Protein AF-A0A519X175-F1 (afdb_monomer_lite)

Secondary structure (DSSP, 8-state):
-EEEEEEEEEEEEEEPTTHHHHHHH-S-HHHHHHHTT-EEEEEEEEEEEEEE-SSSTTSEEEEEEEEEEEEEEEEEEEEEEETTEEEEEEEEEEEEEEEEEEEEEEEEESSSSEEEEEEEEEEEEEEEEEEEEE----HHHHHHHHHHHHGGGG-TTEEEEEEEETTEEEEEEEEE--EEEEEEEEEE--

Sequence (190 aa):
KISVGLTARFAPESTLPLQGTIESLIDNKDTYESIKNFKTGNFSITPEVRFYFGESVFKGFYLAPFGSYSNYNASGPFVFRSSAGQLEMPLSGDIKTVTGGVFIGSQFNLTERFGLDLYIGPNYGSLKGTVSGNKALNNDEQNGLRDGLSDLEEIPMINSTYTVNGNGATLDLKGNWPGLRGGFAVTFKF

Structure (mmCIF, N/CA/C/O backbone):
data_AF-A0A519X175-F1
#
_entry.id   AF-A0A519X175-F1
#
loop_
_atom_site.group_PDB
_atom_site.id
_atom_site.type_symbol
_atom_site.label_atom_id
_atom_site.label_alt_id
_atom_site.label_comp_id
_atom_site.label_asym_id
_atom_site.label_entity_id
_atom_site.label_seq_id
_atom_site.pdbx_PDB_ins_code
_atom_site.Cartn_x
_atom_site.Cartn_y
_atom_site.Cartn_z
_atom_site.occupancy
_atom_site.B_iso_or_equiv
_atom_site.auth_seq_id
_atom_site.auth_comp_id
_atom_site.auth_asym_id
_atom_site.auth_atom_id
_atom_site.pdbx_PDB_model_num
ATOM 1 N N . LYS A 1 1 ? -13.280 4.404 25.312 1.00 85.81 1 LYS A N 1
ATOM 2 C CA . LYS A 1 1 ? -13.838 4.263 23.942 1.00 85.81 1 LYS A CA 1
ATOM 3 C C . LYS A 1 1 ? -12.719 4.200 22.888 1.00 85.81 1 LYS A C 1
ATOM 5 O O . LYS A 1 1 ? -12.821 4.821 21.839 1.00 85.81 1 LYS A O 1
ATOM 10 N N . ILE A 1 2 ? -11.638 3.467 23.172 1.00 94.50 2 ILE A N 1
ATOM 11 C CA . ILE A 1 2 ? -10.452 3.364 22.309 1.00 94.50 2 ILE A CA 1
ATOM 12 C C . ILE A 1 2 ? -10.166 1.876 22.116 1.00 94.50 2 ILE A C 1
ATOM 14 O O . ILE A 1 2 ? -10.322 1.116 23.072 1.00 94.50 2 ILE A O 1
ATOM 18 N N . SER A 1 3 ? -9.770 1.465 20.915 1.00 94.50 3 SER A N 1
ATOM 19 C CA . SER A 1 3 ? -9.213 0.134 20.658 1.00 94.50 3 SER A CA 1
ATOM 20 C C . SER A 1 3 ? -7.951 0.241 19.814 1.00 94.50 3 SER A C 1
ATOM 22 O O . SER A 1 3 ? -7.795 1.177 19.035 1.00 94.50 3 SER A O 1
ATOM 24 N N . VAL A 1 4 ? -7.073 -0.746 19.928 1.00 95.94 4 VAL A N 1
ATOM 25 C CA . VAL A 1 4 ? -5.929 -0.922 19.027 1.00 95.94 4 VAL A CA 1
ATOM 26 C C . VAL A 1 4 ? -6.193 -2.120 18.127 1.00 95.94 4 VAL A C 1
ATOM 28 O O . VAL A 1 4 ? -6.861 -3.067 18.541 1.00 95.94 4 VAL A O 1
ATOM 31 N N . GLY A 1 5 ? -5.714 -2.055 16.892 1.00 93.50 5 GLY A N 1
ATOM 32 C CA . GLY A 1 5 ? -5.93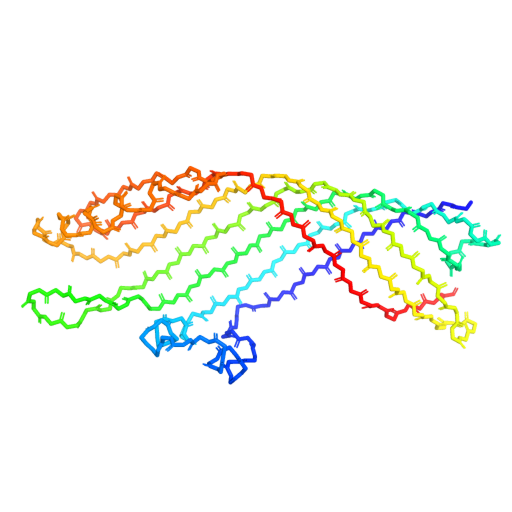6 -3.084 15.888 1.00 93.50 5 GLY A CA 1
ATOM 33 C C . GLY A 1 5 ? -4.717 -3.285 15.003 1.00 93.50 5 GLY A C 1
ATOM 34 O O . GLY A 1 5 ? -3.866 -2.404 14.864 1.00 93.50 5 GLY A O 1
ATOM 35 N N . LEU A 1 6 ? -4.651 -4.468 14.401 1.00 95.00 6 LEU A N 1
ATOM 36 C CA . LEU A 1 6 ? -3.678 -4.811 13.380 1.00 95.00 6 LEU A CA 1
ATOM 37 C C . LEU A 1 6 ? -4.409 -5.504 12.238 1.00 95.00 6 LEU A C 1
ATOM 39 O O . LEU A 1 6 ? -4.996 -6.567 12.428 1.00 95.00 6 LEU A O 1
ATOM 43 N N . THR A 1 7 ? -4.338 -4.915 11.054 1.00 93.00 7 THR A N 1
ATOM 44 C CA . THR A 1 7 ? -4.883 -5.509 9.835 1.00 93.00 7 THR A CA 1
ATOM 45 C C . THR A 1 7 ? -3.744 -6.099 9.015 1.00 93.00 7 THR A C 1
ATOM 47 O O . THR A 1 7 ? -2.743 -5.427 8.769 1.00 93.00 7 THR A O 1
ATOM 50 N N . ALA A 1 8 ? -3.898 -7.343 8.567 1.00 94.19 8 ALA A N 1
ATOM 51 C CA . ALA A 1 8 ? -2.983 -7.989 7.634 1.00 94.19 8 ALA A CA 1
ATOM 52 C C . ALA A 1 8 ? -3.734 -8.369 6.354 1.00 94.19 8 ALA A C 1
ATOM 54 O O . ALA A 1 8 ? -4.873 -8.830 6.403 1.00 94.19 8 ALA A O 1
ATOM 55 N N . ARG A 1 9 ? -3.092 -8.179 5.203 1.00 91.50 9 ARG A N 1
ATOM 56 C CA . ARG A 1 9 ? -3.614 -8.557 3.885 1.00 91.50 9 ARG A CA 1
ATOM 57 C C . ARG A 1 9 ? -2.553 -9.367 3.165 1.00 91.50 9 ARG A C 1
ATOM 59 O O . ARG A 1 9 ? -1.403 -8.939 3.096 1.00 91.50 9 ARG A O 1
ATOM 66 N N . PHE A 1 10 ? -2.958 -10.485 2.586 1.00 93.00 10 PHE A N 1
ATOM 67 C CA . PHE A 1 10 ? -2.110 -11.315 1.746 1.00 93.00 10 PHE A CA 1
ATOM 68 C C . PHE A 1 10 ? -2.896 -11.731 0.506 1.00 93.00 10 PHE A C 1
ATOM 70 O O . PHE A 1 10 ? -4.009 -12.240 0.612 1.00 93.00 10 PHE A O 1
ATOM 77 N N . ALA A 1 11 ? -2.313 -11.481 -0.656 1.00 91.38 11 ALA A N 1
ATOM 78 C CA . ALA A 1 11 ? -2.786 -11.926 -1.950 1.00 91.38 11 ALA A CA 1
ATOM 79 C C . ALA A 1 11 ? -1.612 -12.654 -2.621 1.00 91.38 11 ALA A C 1
ATOM 81 O O . ALA A 1 11 ? -0.598 -12.004 -2.901 1.00 91.38 11 ALA A O 1
ATOM 82 N N . PRO A 1 12 ? -1.700 -13.980 -2.833 1.00 88.00 12 PRO A N 1
ATOM 83 C CA . PRO A 1 12 ? -0.660 -14.709 -3.544 1.00 88.00 12 PRO A CA 1
ATOM 84 C C . PRO A 1 12 ? -0.576 -14.227 -4.993 1.00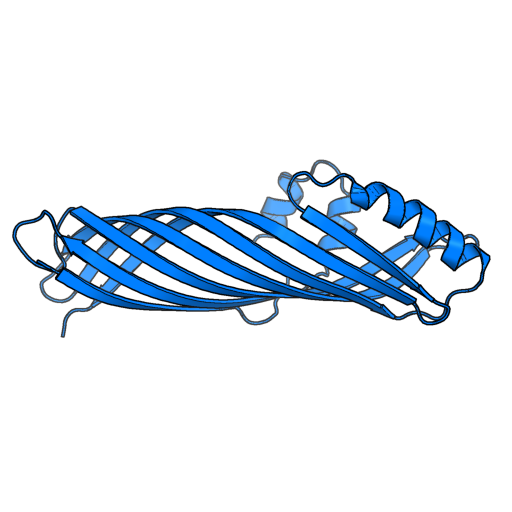 88.00 12 PRO A C 1
A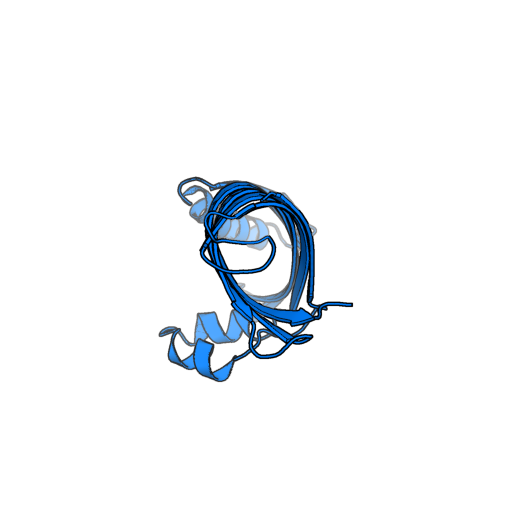TOM 86 O O . PRO A 1 12 ? -1.553 -13.712 -5.545 1.00 88.00 12 PRO A O 1
ATOM 89 N N . GLU A 1 13 ? 0.590 -14.414 -5.610 1.00 86.19 13 GLU A N 1
ATOM 90 C CA . GLU A 1 13 ? 0.781 -14.073 -7.016 1.00 86.19 13 GLU A CA 1
ATOM 91 C C . GLU A 1 13 ? -0.224 -14.823 -7.886 1.00 86.19 13 GLU A C 1
ATOM 93 O O . GLU A 1 13 ? -0.228 -16.052 -7.978 1.00 86.19 13 GLU A O 1
ATOM 98 N N . SER A 1 14 ? -1.101 -14.060 -8.518 1.00 84.81 14 SER A N 1
ATOM 99 C CA . SER A 1 14 ? -2.149 -14.573 -9.386 1.00 84.81 14 SER A CA 1
ATOM 100 C C . SER A 1 14 ? -2.360 -13.609 -10.538 1.00 84.81 14 SER A C 1
ATOM 102 O O . SER A 1 14 ? -1.973 -12.442 -10.472 1.00 84.81 14 SER A O 1
ATOM 104 N N . THR A 1 15 ? -2.927 -14.112 -11.628 1.00 82.25 15 THR A N 1
ATOM 105 C CA . THR A 1 15 ? -3.366 -13.264 -12.737 1.00 82.25 15 THR A CA 1
ATOM 106 C C . THR A 1 15 ? -4.365 -12.230 -12.233 1.00 82.25 15 THR A C 1
ATOM 108 O O . THR A 1 15 ? -5.105 -12.503 -11.285 1.00 82.25 15 THR A O 1
ATOM 111 N N . LEU A 1 16 ? -4.402 -11.063 -12.878 1.00 75.38 16 LEU A N 1
ATOM 112 C CA . LEU A 1 16 ? -5.306 -9.978 -12.495 1.00 75.38 16 LEU A CA 1
ATOM 113 C C . LEU A 1 16 ? -6.741 -10.500 -12.273 1.00 75.38 16 LEU A C 1
ATOM 115 O O . LEU A 1 16 ? -7.287 -11.159 -13.158 1.00 75.38 16 LEU A O 1
ATOM 119 N N . PRO A 1 17 ? -7.369 -10.248 -11.112 1.00 68.50 17 PRO A N 1
ATOM 120 C CA . PRO A 1 17 ? -8.766 -10.603 -10.910 1.00 68.50 17 PRO A CA 1
ATOM 121 C C . PRO A 1 17 ? -9.657 -9.750 -11.823 1.00 68.50 17 PRO A C 1
ATOM 123 O O . PRO A 1 17 ? -9.305 -8.626 -12.170 1.00 68.50 17 PRO A O 1
ATOM 126 N N . LEU A 1 18 ? -10.835 -10.269 -12.184 1.00 68.88 18 LEU A N 1
ATOM 127 C CA . LEU A 1 18 ? -11.825 -9.556 -13.007 1.00 68.88 18 LEU A CA 1
ATOM 128 C C . LEU A 1 18 ? -11.303 -9.129 -14.397 1.00 68.88 18 LEU A C 1
ATOM 130 O O . LEU A 1 18 ? -11.690 -8.074 -14.897 1.00 68.88 18 LEU A O 1
ATOM 134 N N . GLN A 1 19 ? -10.464 -9.953 -15.044 1.00 67.81 19 GLN A N 1
ATOM 135 C CA . GLN A 1 19 ? -9.895 -9.651 -16.371 1.00 67.81 19 GLN A CA 1
ATOM 136 C C . GLN A 1 19 ? -10.952 -9.205 -17.389 1.00 67.81 19 GLN A C 1
ATOM 138 O O . GLN A 1 19 ? -10.748 -8.198 -18.051 1.00 67.81 19 GLN A O 1
ATOM 143 N N . GLY A 1 20 ? -12.118 -9.861 -17.433 1.00 63.97 20 GLY A N 1
ATOM 144 C CA . GLY A 1 20 ? -13.200 -9.482 -18.352 1.00 63.97 20 GLY A CA 1
ATOM 145 C C . GLY A 1 20 ? -13.802 -8.092 -18.096 1.00 63.97 20 GLY A C 1
ATOM 146 O O . GLY A 1 20 ? -14.270 -7.445 -19.025 1.00 63.97 20 GLY A O 1
ATOM 147 N N . THR A 1 21 ? -13.766 -7.590 -16.856 1.00 69.12 21 THR A N 1
ATOM 148 C CA . THR A 1 21 ? -14.196 -6.217 -16.539 1.00 69.12 21 THR A CA 1
ATOM 149 C C . THR A 1 21 ? -13.104 -5.207 -16.883 1.00 69.12 21 THR A C 1
ATOM 151 O O . THR A 1 21 ? -13.405 -4.141 -17.413 1.00 69.12 21 THR A O 1
ATOM 154 N N . ILE A 1 22 ? -11.837 -5.551 -16.640 1.00 62.84 22 ILE A N 1
ATOM 155 C CA . ILE A 1 22 ? -10.685 -4.723 -17.022 1.00 62.84 22 ILE A CA 1
ATOM 156 C C . ILE A 1 22 ? -10.601 -4.593 -18.552 1.00 62.84 22 ILE A C 1
ATOM 158 O O . ILE A 1 22 ? -10.405 -3.492 -19.051 1.00 62.84 22 ILE A O 1
ATOM 162 N N . GLU A 1 23 ? -10.843 -5.677 -19.293 1.00 65.19 23 GLU A N 1
ATOM 163 C CA . GLU A 1 23 ? -10.911 -5.686 -20.761 1.00 65.19 23 GLU A CA 1
ATOM 164 C C . GLU A 1 23 ? -11.946 -4.690 -21.291 1.00 65.19 23 GLU A C 1
ATOM 166 O O . GLU A 1 23 ? -11.673 -3.948 -22.225 1.00 65.19 23 GLU A O 1
ATOM 171 N N . SER A 1 24 ? -13.117 -4.621 -20.650 1.00 68.19 24 SER A N 1
ATOM 172 C CA . SER A 1 24 ? -14.189 -3.702 -21.051 1.00 68.19 24 SER A CA 1
ATOM 173 C C . SER A 1 24 ? -13.931 -2.228 -20.713 1.00 68.19 24 SER A C 1
ATOM 175 O O . SER A 1 24 ? -14.631 -1.362 -21.228 1.00 68.19 24 SER A O 1
ATOM 177 N N . LEU A 1 25 ? -12.961 -1.942 -19.837 1.00 62.56 25 LEU A N 1
ATOM 178 C CA . LEU A 1 25 ? -12.603 -0.586 -19.401 1.00 62.56 25 LEU A CA 1
ATOM 179 C C . LEU A 1 25 ? -11.356 -0.040 -20.111 1.00 62.56 25 LEU A C 1
ATOM 181 O O . LEU A 1 25 ? -11.105 1.162 -20.059 1.00 62.56 25 LEU A O 1
ATOM 185 N N . ILE A 1 26 ? -10.559 -0.906 -20.742 1.00 67.00 26 ILE A N 1
ATOM 186 C CA . ILE A 1 26 ? -9.363 -0.520 -21.489 1.00 67.00 26 ILE A CA 1
ATOM 187 C C . ILE A 1 26 ? -9.725 -0.455 -22.975 1.00 67.00 26 ILE A C 1
ATOM 189 O O . ILE A 1 26 ? -9.810 -1.476 -23.650 1.00 67.00 26 ILE A O 1
ATOM 193 N N . ASP A 1 27 ? -9.867 0.762 -23.506 1.00 64.19 27 ASP A N 1
ATOM 194 C CA . ASP A 1 27 ? -10.184 1.003 -24.926 1.00 64.19 27 ASP A CA 1
ATOM 195 C C . ASP A 1 27 ? -9.089 0.505 -25.895 1.00 64.19 27 ASP A C 1
ATOM 197 O O . ASP A 1 27 ? -9.334 0.327 -27.090 1.00 64.19 27 ASP A O 1
ATOM 201 N N . ASN A 1 28 ? -7.873 0.252 -25.396 1.00 68.19 28 ASN A N 1
ATOM 202 C CA . ASN A 1 28 ? -6.740 -0.221 -26.187 1.00 68.19 28 ASN A CA 1
ATOM 203 C C . ASN A 1 28 ? -6.456 -1.718 -25.959 1.00 68.19 28 ASN A C 1
ATOM 205 O O . ASN A 1 28 ? -5.852 -2.116 -24.958 1.00 68.19 28 ASN A O 1
ATOM 209 N N . LYS A 1 29 ? -6.834 -2.545 -26.940 1.00 64.12 29 LYS A N 1
ATOM 210 C CA . LYS A 1 29 ? -6.613 -4.001 -26.931 1.00 64.12 29 LYS A CA 1
ATOM 211 C C . LYS A 1 29 ? -5.140 -4.396 -26.773 1.00 64.12 29 LYS A C 1
ATOM 213 O O . LYS A 1 29 ? -4.865 -5.400 -26.122 1.00 64.12 29 LYS A O 1
ATOM 218 N N . ASP A 1 30 ? -4.200 -3.604 -27.289 1.00 61.53 30 ASP A N 1
ATOM 219 C CA . ASP A 1 30 ? -2.764 -3.903 -27.197 1.00 61.53 30 ASP A CA 1
ATOM 220 C C . ASP A 1 30 ? -2.235 -3.735 -25.759 1.00 61.53 30 ASP A C 1
ATOM 222 O O . ASP A 1 30 ? -1.385 -4.505 -25.297 1.00 61.53 30 ASP A O 1
ATOM 226 N N . THR A 1 31 ? -2.787 -2.776 -25.009 1.00 60.38 31 THR A N 1
ATOM 227 C CA . THR A 1 31 ? -2.479 -2.586 -23.584 1.00 60.38 31 THR A CA 1
ATOM 228 C C . THR A 1 31 ? -3.004 -3.755 -22.755 1.00 60.38 31 THR A C 1
ATOM 230 O O . THR A 1 31 ? -2.282 -4.270 -21.904 1.00 60.38 31 THR A O 1
ATOM 233 N N . TYR A 1 32 ? -4.230 -4.215 -23.027 1.00 66.31 32 TYR A N 1
ATOM 234 C CA . TYR A 1 32 ? -4.821 -5.369 -22.343 1.00 66.31 32 TYR A CA 1
ATOM 235 C C . TYR A 1 32 ? -4.030 -6.664 -22.593 1.00 66.31 32 TYR A C 1
ATOM 237 O O . TYR A 1 32 ? -3.695 -7.383 -21.651 1.00 66.31 32 TYR A O 1
ATOM 245 N N . GLU A 1 33 ? -3.654 -6.927 -23.846 1.00 67.50 33 GLU A N 1
ATOM 246 C CA . GLU A 1 33 ? -2.848 -8.093 -24.227 1.00 67.50 33 GLU A CA 1
ATOM 247 C C . GLU A 1 33 ? -1.472 -8.116 -23.543 1.00 67.50 33 GLU A C 1
ATOM 249 O O . GLU A 1 33 ? -0.970 -9.188 -23.199 1.00 67.50 33 GLU A O 1
ATOM 254 N N . SER A 1 34 ? -0.894 -6.942 -23.277 1.00 63.00 34 SER A N 1
ATOM 255 C CA . SER A 1 34 ? 0.397 -6.810 -22.592 1.00 63.00 34 SER A CA 1
ATOM 256 C C . SER A 1 34 ? 0.303 -7.040 -21.079 1.00 63.00 34 SER A C 1
ATOM 258 O O . SER A 1 34 ? 1.262 -7.510 -20.477 1.00 63.00 34 SER A O 1
ATOM 260 N N . ILE A 1 35 ? -0.844 -6.752 -20.450 1.00 67.38 35 ILE A N 1
ATOM 261 C CA . ILE A 1 35 ? -1.025 -6.875 -18.990 1.00 67.38 35 ILE A CA 1
ATOM 262 C C . ILE A 1 35 ? -1.751 -8.158 -18.559 1.00 67.38 35 ILE A C 1
ATOM 264 O O . ILE A 1 35 ? -1.649 -8.545 -17.397 1.00 67.38 35 ILE A O 1
ATOM 268 N N . LYS A 1 36 ? -2.467 -8.856 -19.454 1.00 72.00 36 LYS A N 1
ATOM 269 C CA . LYS A 1 36 ? -3.289 -10.032 -19.085 1.00 72.00 36 LYS A CA 1
ATOM 270 C C . LYS A 1 36 ? -2.488 -11.189 -18.481 1.00 72.00 36 LYS A C 1
ATOM 272 O O . LYS A 1 36 ? -3.006 -11.938 -17.652 1.00 72.00 36 LYS A O 1
ATOM 277 N N . ASN A 1 37 ? -1.226 -11.319 -18.889 1.00 78.00 37 ASN A N 1
ATOM 278 C CA . ASN A 1 37 ? -0.315 -12.366 -18.430 1.00 78.00 37 ASN A CA 1
ATOM 279 C C . ASN A 1 37 ? 0.518 -11.935 -17.216 1.00 78.00 37 ASN A C 1
ATOM 281 O O . ASN A 1 37 ? 1.301 -12.737 -16.703 1.00 78.00 37 ASN A O 1
ATOM 285 N N . PHE A 1 38 ? 0.358 -10.694 -16.743 1.00 79.94 38 PHE A N 1
ATOM 286 C CA . PHE A 1 38 ? 0.992 -10.266 -15.508 1.00 79.94 38 PHE A CA 1
ATOM 287 C C . PHE A 1 38 ? 0.310 -10.935 -14.321 1.00 79.94 38 PHE A C 1
ATOM 289 O O . PHE A 1 38 ? -0.912 -10.911 -14.145 1.00 79.94 38 PHE A O 1
ATOM 296 N N . LYS A 1 39 ? 1.145 -11.528 -13.481 1.00 86.44 39 LYS A N 1
ATOM 297 C CA . LYS A 1 39 ? 0.789 -11.978 -12.152 1.00 86.44 39 LYS A CA 1
ATOM 298 C C . LYS A 1 39 ? 1.097 -10.861 -11.183 1.00 86.44 39 LYS A C 1
ATOM 300 O O . LYS A 1 39 ? 2.179 -10.283 -11.214 1.00 86.44 39 LYS A O 1
ATOM 305 N N . THR A 1 40 ? 0.149 -10.587 -10.304 1.00 88.81 40 THR A N 1
ATOM 306 C CA . THR A 1 40 ? 0.313 -9.628 -9.221 1.00 88.81 40 THR A CA 1
ATOM 307 C C . THR A 1 40 ? 0.113 -10.328 -7.892 1.00 88.81 40 THR A C 1
ATOM 309 O O . THR A 1 40 ? -0.832 -11.100 -7.728 1.00 88.81 40 THR A O 1
ATOM 312 N N . GLY A 1 41 ? 0.996 -10.059 -6.943 1.00 91.19 41 GLY A N 1
ATOM 313 C CA . GLY A 1 41 ? 0.873 -10.456 -5.548 1.00 91.19 41 GLY A CA 1
ATOM 314 C C . GLY A 1 41 ? 0.922 -9.227 -4.654 1.00 91.19 41 GLY A C 1
ATOM 315 O O . GLY A 1 41 ? 1.382 -8.158 -5.060 1.00 91.19 41 GLY A O 1
ATOM 316 N N . ASN A 1 42 ? 0.440 -9.355 -3.423 1.00 92.62 42 ASN A N 1
ATOM 317 C CA . ASN A 1 42 ? 0.602 -8.287 -2.451 1.00 92.62 42 ASN A CA 1
ATOM 318 C C . ASN A 1 42 ? 0.552 -8.780 -1.006 1.00 92.62 42 ASN A C 1
ATOM 320 O O . ASN A 1 42 ? -0.225 -9.658 -0.641 1.00 92.62 42 ASN A O 1
ATOM 324 N N . PHE A 1 43 ? 1.312 -8.102 -0.161 1.00 95.25 43 PHE A N 1
ATOM 325 C CA . PHE A 1 43 ? 1.278 -8.245 1.280 1.00 95.25 43 PHE A CA 1
ATOM 326 C C . PHE A 1 43 ? 1.192 -6.871 1.940 1.00 95.25 43 PHE A C 1
ATOM 328 O O . PHE A 1 43 ? 1.908 -5.954 1.551 1.00 95.25 43 PHE A O 1
ATOM 335 N N . SER A 1 44 ? 0.359 -6.706 2.965 1.00 95.75 44 SER A N 1
ATOM 336 C CA . SER A 1 44 ? 0.366 -5.476 3.756 1.00 95.75 44 SER A CA 1
ATOM 337 C C . SER A 1 44 ? 0.039 -5.699 5.219 1.00 95.75 44 SER A C 1
ATOM 339 O O . SER A 1 44 ? -0.783 -6.548 5.555 1.00 95.75 44 SER A O 1
ATOM 341 N N . ILE A 1 45 ? 0.625 -4.860 6.067 1.00 97.00 45 ILE A N 1
ATOM 342 C CA . ILE A 1 45 ? 0.326 -4.760 7.492 1.00 97.00 45 ILE A CA 1
ATOM 343 C C . ILE A 1 45 ? -0.087 -3.320 7.793 1.00 97.00 45 ILE A C 1
ATOM 345 O O . ILE A 1 45 ? 0.538 -2.374 7.305 1.00 97.00 45 ILE A O 1
ATOM 349 N N . THR A 1 46 ? -1.130 -3.160 8.601 1.00 97.06 46 THR A N 1
ATOM 350 C CA . THR A 1 46 ? -1.696 -1.863 8.967 1.00 97.06 46 THR A CA 1
ATOM 351 C C . THR A 1 46 ? -2.052 -1.838 10.453 1.00 97.06 46 THR A C 1
ATOM 353 O O . THR A 1 46 ? -3.145 -2.278 10.817 1.00 97.06 46 THR A O 1
ATOM 356 N N . PRO A 1 47 ? -1.146 -1.383 11.336 1.00 97.50 47 PRO A N 1
ATOM 357 C CA . PRO A 1 47 ? -1.516 -1.015 12.696 1.00 97.50 47 PRO A CA 1
ATOM 358 C C . PRO A 1 47 ? -2.422 0.220 12.701 1.00 97.50 47 PRO A C 1
ATOM 360 O O . PRO A 1 47 ? -2.200 1.181 11.959 1.00 97.50 47 PRO A O 1
ATOM 363 N N . GLU A 1 48 ? -3.412 0.212 13.585 1.00 96.62 48 GLU A N 1
ATOM 364 C CA . GLU A 1 48 ? -4.376 1.299 13.725 1.00 96.62 48 GLU A CA 1
ATOM 365 C C . GLU A 1 48 ? -4.840 1.475 15.172 1.00 96.62 48 GLU A C 1
ATOM 367 O O . GLU A 1 48 ? -4.870 0.535 15.972 1.00 96.62 48 GLU A O 1
ATOM 372 N N . VAL A 1 49 ? -5.233 2.702 15.503 1.00 97.69 49 VAL A N 1
ATOM 373 C CA . VAL A 1 49 ? -5.845 3.041 16.791 1.00 97.69 49 VAL A CA 1
ATOM 374 C C . VAL A 1 49 ? -7.211 3.630 16.505 1.00 97.69 49 VAL A C 1
ATOM 376 O O . VAL A 1 49 ? -7.295 4.649 15.839 1.00 97.69 49 VAL A O 1
ATOM 379 N N . ARG A 1 50 ? -8.284 3.009 16.994 1.00 96.31 50 ARG A N 1
ATOM 380 C CA . ARG A 1 50 ? -9.663 3.441 16.741 1.00 96.31 50 ARG A CA 1
ATOM 381 C C . ARG A 1 50 ? -10.220 4.201 17.938 1.00 96.31 50 ARG A C 1
ATOM 383 O O . ARG A 1 50 ? -10.215 3.690 19.058 1.00 96.31 50 ARG A O 1
ATOM 390 N N . PHE A 1 51 ? -10.767 5.383 17.685 1.00 96.50 51 PHE A N 1
ATOM 391 C CA . PHE A 1 51 ? -11.468 6.224 18.651 1.00 96.50 51 PHE A CA 1
ATOM 392 C C . PHE A 1 51 ? -12.962 6.200 18.339 1.00 96.50 51 PHE A C 1
ATOM 394 O O . PHE A 1 51 ? -13.386 6.737 17.320 1.00 96.50 51 PHE A O 1
ATOM 401 N N . TYR A 1 52 ? -13.759 5.568 19.202 1.00 95.94 52 TYR A N 1
ATOM 402 C CA . TYR A 1 52 ? -15.205 5.443 19.013 1.00 95.94 52 TYR A CA 1
ATOM 403 C C . TYR A 1 52 ? -15.933 6.635 19.628 1.00 95.94 52 TYR A C 1
ATOM 405 O O . TYR A 1 52 ? -15.755 6.948 20.809 1.00 95.94 52 TYR A O 1
ATOM 413 N N . PHE A 1 53 ? -16.815 7.243 18.842 1.00 92.56 53 PHE A N 1
ATOM 414 C CA . PHE A 1 53 ? -17.702 8.322 19.279 1.00 92.56 53 PHE A CA 1
ATOM 415 C C . PHE A 1 53 ? -19.084 7.808 19.705 1.00 92.56 53 PHE A C 1
ATOM 417 O O . PHE A 1 53 ? -19.853 8.544 20.319 1.00 92.56 53 PHE A O 1
ATOM 424 N N . GLY A 1 54 ? -19.381 6.533 19.437 1.00 81.31 54 GLY A N 1
ATOM 425 C CA . GLY A 1 54 ? -20.587 5.854 19.906 1.00 81.31 54 GLY A CA 1
ATOM 426 C C . GLY A 1 54 ? -20.621 5.608 21.420 1.00 81.31 54 GLY A C 1
ATOM 427 O O . GLY A 1 54 ? -19.741 6.017 22.184 1.00 81.31 54 GLY A O 1
ATOM 428 N N . GLU A 1 55 ? -21.665 4.920 21.874 1.00 77.44 55 GLU A N 1
ATOM 429 C CA . GLU A 1 55 ? -21.879 4.609 23.295 1.00 77.44 55 GLU A CA 1
ATOM 430 C C . GLU A 1 55 ? -20.814 3.658 23.861 1.00 77.44 55 GLU A C 1
ATOM 432 O O . GLU A 1 55 ? -20.377 3.834 24.998 1.00 77.44 55 GLU A O 1
ATOM 437 N N . SER A 1 56 ? -20.341 2.699 23.058 1.00 82.75 56 SER A N 1
ATOM 438 C CA . SER A 1 56 ? -19.394 1.660 23.472 1.00 82.75 56 SER A CA 1
ATOM 439 C C . SER A 1 56 ? -18.257 1.473 22.466 1.00 82.75 56 SER A C 1
ATOM 441 O O . SER A 1 56 ? -18.314 1.936 21.330 1.00 82.75 56 SER A O 1
ATOM 443 N N . VAL A 1 57 ? -17.210 0.752 22.876 1.00 86.69 57 VAL A N 1
ATOM 444 C CA . VAL A 1 57 ? -16.195 0.244 21.938 1.00 86.69 57 VAL A CA 1
ATOM 445 C C . VAL A 1 57 ? -16.861 -0.773 21.000 1.00 86.69 57 VAL A C 1
ATOM 447 O O . VAL A 1 57 ? -17.820 -1.445 21.392 1.00 86.69 57 VAL A O 1
ATOM 450 N N . PHE A 1 58 ? -16.373 -0.867 19.762 1.00 85.56 58 PHE A N 1
ATOM 451 C CA . PHE A 1 58 ? -16.878 -1.779 18.728 1.00 85.56 58 PHE A CA 1
ATOM 452 C C . PHE A 1 58 ? -18.341 -1.549 18.321 1.00 85.56 58 PHE A C 1
ATOM 454 O O . PHE A 1 58 ? -19.037 -2.501 17.953 1.00 85.56 58 PHE A O 1
ATOM 461 N N . LYS A 1 59 ? -18.835 -0.313 18.459 1.00 89.56 59 LYS A N 1
ATOM 462 C CA . LYS A 1 59 ? -20.191 0.085 18.069 1.00 89.56 59 LYS A CA 1
ATOM 463 C C . LYS A 1 59 ? -20.230 1.574 17.714 1.00 89.56 59 LYS A C 1
ATOM 465 O O . LYS A 1 59 ? -19.793 2.418 18.494 1.00 89.56 59 LYS A O 1
ATOM 470 N N . GLY A 1 60 ? -20.830 1.889 16.573 1.00 92.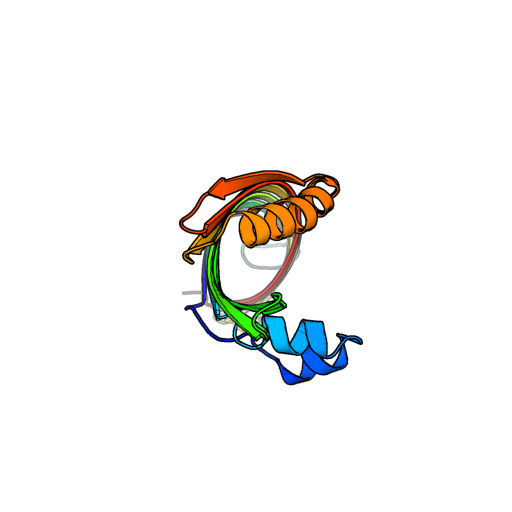00 60 GLY A N 1
ATOM 471 C CA . GLY A 1 60 ? -21.019 3.246 16.071 1.00 92.00 60 GLY A CA 1
ATOM 472 C C . GLY A 1 60 ? -19.805 3.801 15.328 1.00 92.00 60 GLY A C 1
ATOM 473 O O . GLY A 1 60 ? -18.887 3.068 14.954 1.00 92.00 60 GLY A O 1
ATOM 474 N N . PHE A 1 61 ? -19.836 5.115 15.111 1.00 95.75 61 PHE A N 1
ATOM 475 C CA . PHE A 1 61 ? -18.804 5.833 14.378 1.00 95.75 61 PHE A CA 1
ATOM 476 C C . PHE A 1 61 ? -17.469 5.838 15.112 1.00 95.75 61 PHE A C 1
ATOM 478 O O . PHE A 1 61 ? -17.412 5.997 16.338 1.00 95.75 61 PHE A O 1
ATOM 485 N N . TYR A 1 62 ? -16.395 5.737 14.340 1.00 96.19 62 TYR A N 1
ATOM 486 C CA . TYR A 1 62 ? -15.040 5.892 14.828 1.00 96.19 62 TYR A CA 1
ATOM 487 C C . TYR A 1 62 ? -14.164 6.663 13.843 1.00 96.19 62 TYR A C 1
ATOM 489 O O . TYR A 1 62 ? -14.419 6.710 12.639 1.00 96.19 62 TYR A O 1
ATOM 497 N N . LEU A 1 63 ? -13.095 7.233 14.386 1.00 97.31 63 LEU A N 1
ATOM 498 C CA . LEU A 1 63 ? -11.963 7.749 13.629 1.00 97.31 63 LEU A CA 1
ATOM 499 C C . LEU A 1 63 ? -10.728 6.936 14.005 1.00 97.31 63 LEU A C 1
ATOM 501 O O . LEU A 1 63 ? -10.530 6.641 15.184 1.00 97.31 63 LEU A O 1
ATOM 505 N N . ALA A 1 64 ? -9.917 6.543 13.027 1.00 97.38 64 ALA A N 1
ATOM 506 C CA . ALA A 1 64 ? -8.756 5.702 13.275 1.00 97.38 64 ALA A CA 1
ATOM 507 C C . ALA A 1 64 ? -7.519 6.149 12.492 1.00 97.38 64 ALA A C 1
ATOM 509 O O . ALA A 1 64 ? -7.430 5.858 11.297 1.00 97.38 64 ALA A O 1
ATOM 510 N N . PRO A 1 65 ? -6.546 6.838 13.118 1.00 97.88 65 PRO A N 1
ATOM 511 C CA . PRO A 1 65 ? -5.222 6.961 12.530 1.00 97.88 65 PRO A CA 1
ATOM 512 C C . PRO A 1 65 ? -4.595 5.579 12.334 1.00 97.88 65 PRO A C 1
ATOM 514 O O . PRO A 1 65 ? -4.692 4.698 13.196 1.00 97.88 65 PRO A O 1
ATOM 517 N N . PHE A 1 66 ? -3.919 5.415 11.203 1.00 97.62 66 PHE A N 1
ATOM 518 C CA . PHE A 1 66 ? -3.223 4.185 10.860 1.00 97.62 66 PHE A CA 1
ATOM 519 C C . PHE A 1 66 ? -1.890 4.466 10.172 1.00 97.62 66 PHE A C 1
ATOM 521 O O . PHE A 1 66 ? -1.701 5.489 9.508 1.00 97.62 66 PHE A O 1
ATOM 528 N N . GLY A 1 67 ? -0.978 3.507 10.298 1.00 97.88 67 GLY A N 1
ATOM 529 C CA . GLY A 1 67 ? 0.199 3.381 9.444 1.00 97.88 67 GLY A CA 1
ATOM 530 C C . GLY A 1 67 ? 0.082 2.099 8.635 1.00 97.88 67 GLY A C 1
ATOM 531 O O . GLY A 1 67 ? -0.484 1.127 9.115 1.00 97.88 67 GLY A O 1
ATOM 532 N N . SER A 1 68 ? 0.583 2.069 7.405 1.00 96.94 68 SER A N 1
ATOM 533 C CA . SER A 1 68 ? 0.592 0.861 6.587 1.00 96.94 68 SER A CA 1
ATOM 534 C C . SER A 1 68 ? 1.918 0.680 5.878 1.00 96.94 68 SER A C 1
ATOM 536 O O . SER A 1 68 ? 2.430 1.600 5.244 1.00 96.94 68 SER A O 1
ATOM 538 N N . TYR A 1 69 ? 2.421 -0.545 5.953 1.00 97.06 69 TYR A N 1
ATOM 539 C CA . TYR A 1 69 ? 3.458 -1.061 5.080 1.00 97.06 69 TYR A CA 1
ATOM 540 C C . TYR A 1 69 ? 2.798 -2.003 4.077 1.00 97.06 69 TYR A C 1
ATOM 542 O O . TYR A 1 69 ? 2.016 -2.872 4.466 1.00 97.06 69 TYR A O 1
ATOM 550 N N . SER A 1 70 ? 3.057 -1.823 2.787 1.00 96.31 70 SER A N 1
ATOM 551 C CA . SER A 1 70 ? 2.558 -2.720 1.739 1.00 96.31 70 SER A CA 1
ATOM 552 C C . SER A 1 70 ? 3.675 -3.048 0.759 1.00 96.31 70 SER A C 1
ATOM 554 O O . SER A 1 70 ? 4.494 -2.189 0.451 1.00 96.31 70 SER A O 1
ATOM 556 N N . ASN A 1 71 ? 3.705 -4.286 0.290 1.00 95.25 71 ASN A N 1
ATOM 557 C CA . ASN A 1 71 ? 4.612 -4.783 -0.726 1.00 95.25 71 ASN A CA 1
ATOM 558 C C . ASN A 1 71 ? 3.772 -5.395 -1.844 1.00 95.25 71 ASN A C 1
ATOM 560 O O . ASN A 1 71 ? 3.002 -6.320 -1.590 1.00 95.25 71 ASN A O 1
ATOM 564 N N . TYR A 1 72 ? 3.916 -4.865 -3.047 1.00 92.31 72 TYR A N 1
ATOM 565 C CA . TYR A 1 72 ? 3.248 -5.320 -4.254 1.00 92.31 72 TYR A CA 1
ATOM 566 C C . TYR A 1 72 ? 4.290 -5.966 -5.151 1.00 92.31 72 TYR A C 1
ATOM 568 O O . TYR A 1 72 ? 5.339 -5.379 -5.395 1.00 92.31 72 TYR A O 1
ATOM 576 N N . ASN A 1 73 ? 4.001 -7.157 -5.646 1.00 91.56 73 ASN A N 1
ATOM 577 C CA . ASN A 1 73 ? 4.863 -7.885 -6.561 1.00 91.56 73 ASN A CA 1
ATOM 578 C C . ASN A 1 73 ? 4.149 -8.001 -7.899 1.00 91.56 73 ASN A C 1
ATOM 580 O O . ASN A 1 73 ? 2.945 -8.257 -7.929 1.00 91.56 73 ASN A O 1
ATOM 584 N N . ALA A 1 74 ? 4.877 -7.801 -8.989 1.00 87.62 74 ALA A N 1
ATOM 585 C CA . ALA A 1 74 ? 4.367 -7.992 -10.335 1.00 87.62 74 ALA A CA 1
ATOM 586 C C . ALA A 1 74 ? 5.403 -8.744 -11.167 1.00 87.62 74 ALA A C 1
ATOM 588 O O . ALA A 1 74 ? 6.575 -8.369 -11.192 1.00 87.62 74 ALA A O 1
ATOM 589 N N . SER A 1 75 ? 4.973 -9.796 -11.853 1.00 87.12 75 SER A N 1
ATOM 590 C CA . SER A 1 75 ? 5.813 -10.560 -12.769 1.00 87.12 75 SER A CA 1
ATOM 591 C C . SER A 1 75 ? 5.022 -10.931 -14.014 1.00 87.12 75 SER A C 1
ATOM 593 O O . SER A 1 75 ? 3.846 -11.275 -13.935 1.00 87.12 75 SER A O 1
ATOM 595 N N . GLY A 1 76 ? 5.634 -10.831 -15.187 1.00 83.38 76 GLY A N 1
ATOM 596 C CA . GLY A 1 76 ? 4.919 -11.086 -16.428 1.00 83.38 76 GLY A CA 1
ATOM 597 C C . GLY A 1 76 ? 5.784 -10.927 -17.669 1.00 83.38 76 GLY A C 1
ATOM 598 O O . GLY A 1 76 ? 6.856 -10.322 -17.610 1.00 83.38 76 GLY A O 1
ATOM 599 N N . PRO A 1 77 ? 5.339 -11.486 -18.798 1.00 78.94 77 PRO A N 1
ATOM 600 C CA . PRO A 1 77 ? 6.026 -11.321 -20.064 1.00 78.94 77 PRO A CA 1
ATOM 601 C C . PRO A 1 77 ? 5.759 -9.927 -20.639 1.00 78.94 77 PRO A C 1
ATOM 603 O O . PRO A 1 77 ? 4.612 -9.521 -20.802 1.00 78.94 77 PRO A O 1
ATOM 606 N N . PHE A 1 78 ? 6.819 -9.195 -20.970 1.00 73.12 78 PHE A N 1
ATOM 607 C CA . PHE A 1 78 ? 6.740 -7.942 -21.712 1.00 73.12 78 PHE A CA 1
ATOM 608 C C . PHE A 1 78 ? 7.100 -8.176 -23.167 1.00 73.12 78 PHE A C 1
ATOM 610 O O . PHE A 1 78 ? 8.164 -8.712 -23.478 1.00 73.12 78 PHE A O 1
ATOM 617 N N . VAL A 1 79 ? 6.205 -7.769 -24.058 1.00 69.94 79 VAL A N 1
ATOM 618 C CA . VAL A 1 79 ? 6.347 -8.005 -25.487 1.00 69.94 79 VAL A CA 1
ATOM 619 C C . VAL A 1 79 ? 6.652 -6.688 -26.187 1.00 69.94 79 VAL A C 1
ATOM 621 O O . VAL A 1 79 ? 5.849 -5.762 -26.146 1.00 69.94 79 VAL A O 1
ATOM 624 N N . PHE A 1 80 ? 7.800 -6.608 -26.856 1.00 65.31 80 PHE A N 1
ATOM 625 C CA . PHE A 1 80 ? 8.222 -5.428 -27.609 1.00 65.31 80 PHE A CA 1
ATOM 626 C C . PHE A 1 80 ? 8.566 -5.785 -29.058 1.00 65.31 80 PHE A C 1
ATOM 628 O O . PHE A 1 80 ? 8.860 -6.937 -29.390 1.00 65.31 80 PHE A O 1
ATOM 635 N N . ARG A 1 81 ? 8.497 -4.791 -29.949 1.00 60.94 81 ARG A N 1
ATOM 636 C CA . ARG A 1 81 ? 8.887 -4.934 -31.357 1.00 60.94 81 ARG A CA 1
ATOM 637 C C . ARG A 1 81 ? 10.358 -4.552 -31.526 1.00 60.94 81 ARG A C 1
ATOM 639 O O . ARG A 1 81 ? 10.757 -3.466 -31.125 1.00 60.94 81 ARG A O 1
ATOM 646 N N . SER A 1 82 ? 11.132 -5.439 -32.142 1.00 62.53 82 SER A N 1
ATOM 647 C CA . SER A 1 82 ? 12.502 -5.200 -32.614 1.00 62.53 82 SER A CA 1
ATOM 648 C C . SER A 1 82 ? 12.547 -5.378 -34.137 1.00 62.53 82 SER A C 1
ATOM 650 O O . SER A 1 82 ? 11.618 -5.925 -34.738 1.00 62.53 82 SER A O 1
ATOM 652 N N . SER A 1 83 ? 13.638 -4.954 -34.773 1.00 58.34 83 SER A N 1
ATOM 653 C CA . SER A 1 83 ? 13.916 -5.171 -36.201 1.00 58.34 83 SER A CA 1
ATOM 654 C C . SER A 1 83 ? 13.922 -6.657 -36.602 1.00 58.34 83 SER A C 1
ATOM 656 O O . SER A 1 83 ? 13.725 -6.971 -37.773 1.00 58.34 83 SER A O 1
ATOM 658 N N . ALA A 1 84 ? 14.068 -7.571 -35.634 1.00 62.47 84 ALA A N 1
ATOM 659 C CA . ALA A 1 84 ? 13.988 -9.023 -35.814 1.00 62.47 84 ALA A CA 1
ATOM 660 C C . ALA A 1 84 ? 12.580 -9.632 -35.599 1.00 62.47 84 ALA A C 1
ATOM 662 O O . ALA A 1 84 ? 12.415 -10.842 -35.748 1.00 62.47 84 ALA A O 1
ATOM 663 N N . GLY A 1 85 ? 11.567 -8.829 -35.243 1.00 68.38 85 GLY A N 1
ATOM 664 C CA . GLY A 1 85 ? 10.195 -9.285 -34.983 1.00 68.38 85 GLY A CA 1
ATOM 665 C C . GLY A 1 85 ? 9.702 -9.004 -33.558 1.00 68.38 85 GLY A C 1
ATOM 666 O O . GLY A 1 85 ? 10.229 -8.143 -32.851 1.00 68.38 85 GLY A O 1
ATOM 667 N N . GLN A 1 86 ? 8.643 -9.705 -33.144 1.00 68.00 86 GLN A N 1
ATOM 668 C CA . GLN A 1 86 ? 8.051 -9.575 -31.810 1.00 68.00 86 GLN A CA 1
ATOM 669 C C . GLN A 1 86 ? 8.862 -10.398 -30.798 1.00 68.00 86 GLN A C 1
ATOM 671 O O . GLN A 1 86 ? 9.079 -11.594 -30.982 1.00 68.00 86 GLN A O 1
ATOM 676 N N . LEU A 1 87 ? 9.340 -9.743 -29.744 1.00 68.56 87 LEU A N 1
ATOM 677 C CA . LEU A 1 87 ? 10.284 -10.288 -28.778 1.00 68.56 87 LEU A CA 1
ATOM 678 C C . LEU A 1 87 ? 9.703 -10.199 -27.365 1.00 68.56 87 LEU A C 1
ATOM 680 O O . LEU A 1 87 ? 9.236 -9.146 -26.946 1.00 68.56 87 LEU A O 1
ATOM 684 N N . GLU A 1 88 ? 9.790 -11.294 -26.611 1.00 73.06 88 GLU A N 1
ATOM 685 C CA . GLU A 1 88 ? 9.326 -11.367 -25.220 1.00 73.06 88 GLU A CA 1
ATOM 686 C C . GLU A 1 88 ? 10.498 -11.227 -24.236 1.00 73.06 88 GLU A C 1
ATOM 688 O O . GLU A 1 88 ? 11.588 -11.764 -24.472 1.00 73.06 88 GLU A O 1
ATOM 693 N N . MET A 1 89 ? 10.298 -10.480 -23.154 1.00 76.31 89 MET A N 1
ATOM 694 C CA . MET A 1 89 ? 11.236 -10.310 -22.047 1.00 76.31 89 MET A CA 1
ATOM 695 C C . MET A 1 89 ? 10.497 -10.532 -20.725 1.00 76.31 89 MET A C 1
ATOM 697 O O . MET A 1 89 ? 9.491 -9.866 -20.489 1.00 76.31 89 MET A O 1
ATOM 701 N N . PRO A 1 90 ? 10.971 -11.424 -19.840 1.00 81.88 90 PRO A N 1
ATOM 702 C CA . PRO A 1 90 ? 10.369 -11.569 -18.524 1.00 81.88 90 PRO A CA 1
ATOM 703 C C . PRO A 1 90 ? 10.646 -10.310 -17.701 1.00 81.88 90 PRO A C 1
ATOM 705 O O . PRO A 1 90 ? 11.807 -9.977 -17.450 1.00 81.88 90 PRO A O 1
ATOM 708 N N . LEU A 1 91 ? 9.584 -9.628 -17.274 1.00 84.38 91 LEU A N 1
ATOM 709 C CA . LEU A 1 91 ? 9.651 -8.553 -16.294 1.00 84.38 91 LEU A CA 1
ATOM 710 C C . LEU A 1 91 ? 9.294 -9.085 -14.915 1.00 84.38 91 LEU A C 1
ATOM 712 O O . LEU A 1 91 ? 8.359 -9.868 -14.743 1.00 84.38 91 LEU A O 1
ATOM 716 N N . SER A 1 92 ? 10.030 -8.614 -13.920 1.00 88.44 92 SER A N 1
ATOM 717 C CA . SER A 1 92 ? 9.729 -8.836 -12.515 1.00 88.44 92 SER A CA 1
ATOM 718 C C . SER A 1 92 ? 10.054 -7.579 -11.734 1.00 88.44 92 SER A C 1
ATOM 720 O O . SER A 1 92 ? 11.111 -6.975 -11.926 1.00 88.44 92 SER A O 1
ATOM 722 N N . GLY A 1 93 ? 9.169 -7.209 -10.820 1.00 89.38 93 GLY A N 1
ATOM 723 C CA . GLY A 1 93 ? 9.395 -6.080 -9.943 1.00 89.38 93 GLY A CA 1
ATOM 724 C C . GLY A 1 93 ? 8.617 -6.148 -8.644 1.00 89.38 93 GLY A C 1
ATOM 725 O O . GLY A 1 93 ? 7.622 -6.866 -8.505 1.00 89.38 93 GLY A O 1
ATOM 726 N N . ASP A 1 94 ? 9.097 -5.366 -7.687 1.00 92.38 94 ASP A N 1
ATOM 727 C CA . ASP A 1 94 ? 8.433 -5.129 -6.417 1.00 92.38 94 ASP A CA 1
ATOM 728 C C . ASP A 1 94 ? 8.292 -3.633 -6.151 1.00 92.38 94 ASP A C 1
ATOM 730 O O . ASP A 1 94 ? 9.186 -2.842 -6.445 1.00 92.38 94 ASP A O 1
ATOM 734 N N . ILE A 1 95 ? 7.148 -3.245 -5.594 1.00 93.06 95 ILE A N 1
ATOM 735 C CA . ILE A 1 95 ? 6.855 -1.885 -5.152 1.00 93.06 95 ILE A CA 1
ATOM 736 C C . ILE A 1 95 ? 6.475 -1.948 -3.681 1.00 93.06 95 ILE A C 1
ATOM 738 O O . ILE A 1 95 ? 5.467 -2.537 -3.292 1.00 93.06 95 ILE A O 1
ATOM 742 N N . LYS A 1 96 ? 7.268 -1.280 -2.853 1.00 96.19 96 LYS A N 1
ATOM 743 C CA . LYS A 1 96 ? 7.027 -1.115 -1.425 1.00 96.19 96 LYS A CA 1
ATOM 744 C C . LYS A 1 96 ? 6.463 0.269 -1.162 1.00 96.19 96 LYS A C 1
ATOM 746 O O . LYS A 1 96 ? 6.980 1.263 -1.664 1.00 96.19 96 LYS A O 1
ATOM 751 N N . THR A 1 97 ? 5.435 0.342 -0.330 1.00 96.38 97 THR A N 1
ATOM 752 C CA . THR A 1 97 ? 4.813 1.603 0.078 1.00 96.38 97 THR A CA 1
ATOM 753 C C . THR A 1 97 ? 4.763 1.706 1.592 1.00 96.38 97 THR A C 1
ATOM 755 O O . THR A 1 97 ? 4.365 0.748 2.264 1.00 96.38 97 THR A O 1
ATOM 758 N N . VAL A 1 98 ? 5.086 2.884 2.115 1.00 97.56 98 VAL A N 1
ATOM 759 C CA . VAL A 1 98 ? 4.881 3.247 3.519 1.00 97.56 98 VAL A CA 1
ATOM 760 C C . VAL A 1 98 ? 3.944 4.441 3.548 1.00 97.56 98 VAL A C 1
ATOM 762 O O . VAL A 1 98 ? 4.302 5.511 3.066 1.00 97.56 98 VAL A O 1
ATOM 765 N N . THR A 1 99 ? 2.745 4.261 4.096 1.00 97.62 99 THR A N 1
ATOM 766 C CA . THR A 1 99 ? 1.692 5.288 4.101 1.00 97.62 99 THR A CA 1
ATOM 767 C C . THR A 1 99 ? 1.120 5.501 5.489 1.00 97.62 99 THR A C 1
ATOM 769 O O . THR A 1 99 ? 0.878 4.528 6.202 1.00 97.62 99 THR A O 1
ATOM 772 N N . GLY A 1 100 ? 0.826 6.748 5.839 1.00 97.88 100 GLY A N 1
ATOM 773 C CA . GLY A 1 100 ? 0.004 7.111 6.991 1.00 97.88 100 GLY A CA 1
ATOM 774 C C . GLY A 1 100 ? -1.349 7.648 6.535 1.00 97.88 100 GLY A C 1
ATOM 775 O O . GLY A 1 100 ? -1.458 8.241 5.461 1.00 97.88 100 GLY A O 1
ATOM 776 N N . GLY A 1 101 ? -2.389 7.440 7.332 1.00 97.62 101 GLY A N 1
ATOM 777 C CA . GLY A 1 101 ? -3.720 7.928 6.995 1.00 97.62 101 GLY A CA 1
ATOM 778 C C . GLY A 1 101 ? -4.674 7.927 8.174 1.00 97.62 101 GLY A C 1
ATOM 779 O O . GLY A 1 101 ? -4.301 7.631 9.311 1.00 97.62 101 GLY A O 1
ATOM 780 N N . VAL A 1 102 ? -5.923 8.268 7.877 1.00 98.00 102 VAL A N 1
ATOM 781 C CA . VAL A 1 102 ? -7.013 8.256 8.849 1.00 98.00 102 VAL A CA 1
ATOM 782 C C . VAL A 1 102 ? -8.224 7.577 8.237 1.00 98.00 102 VAL A C 1
ATOM 784 O O . VAL A 1 102 ? -8.659 7.945 7.150 1.00 98.00 102 VAL A O 1
ATOM 787 N N . PHE A 1 103 ? -8.770 6.582 8.927 1.00 97.62 103 PHE A N 1
ATOM 788 C CA . PHE A 1 103 ? -10.068 6.017 8.597 1.00 97.62 103 PHE A CA 1
ATOM 789 C C . PHE A 1 103 ? -11.171 6.756 9.335 1.00 97.62 103 PHE A C 1
ATOM 791 O O . PHE A 1 103 ? -11.045 7.075 10.516 1.00 97.62 103 PHE A O 1
ATOM 798 N N . ILE A 1 104 ? -12.278 6.956 8.638 1.00 97.00 104 ILE A N 1
ATOM 799 C CA . ILE A 1 104 ? -13.583 7.196 9.228 1.00 97.00 104 ILE A CA 1
ATOM 800 C C . ILE A 1 104 ? -14.386 5.933 8.951 1.00 97.00 104 ILE A C 1
ATOM 802 O O . ILE A 1 104 ? -14.451 5.467 7.810 1.00 97.00 104 ILE A O 1
ATOM 806 N N . GLY A 1 105 ? -14.962 5.357 9.997 1.00 95.56 105 GLY A N 1
ATOM 807 C CA . GLY A 1 105 ? -15.737 4.137 9.862 1.00 95.56 105 GLY A CA 1
ATOM 808 C C . GLY A 1 105 ? -16.922 4.080 10.800 1.00 95.56 105 GLY A C 1
ATOM 809 O O . GLY A 1 105 ? -17.084 4.912 11.694 1.00 95.56 105 GLY A O 1
ATOM 810 N N . SER A 1 106 ? -17.774 3.095 10.564 1.00 95.12 106 SER A N 1
ATOM 811 C CA . SER A 1 106 ? -18.934 2.801 11.387 1.00 95.12 106 SER A CA 1
ATOM 812 C C . SER A 1 106 ? -19.057 1.300 11.573 1.00 95.12 106 SER A C 1
ATOM 814 O O . SER A 1 106 ? -19.174 0.554 10.600 1.00 95.12 106 SER A O 1
ATOM 816 N N . GLN A 1 107 ? -19.089 0.880 12.836 1.00 94.50 107 GLN A N 1
ATOM 817 C CA . GLN A 1 107 ? -19.257 -0.517 13.207 1.00 94.50 107 GLN A CA 1
ATOM 818 C C . GLN A 1 107 ? -20.669 -0.778 13.741 1.00 94.50 107 GLN A C 1
ATOM 820 O O . GLN A 1 107 ? -21.120 -0.156 14.705 1.00 94.50 107 GLN A O 1
ATOM 825 N N . PHE A 1 108 ? -21.360 -1.736 13.139 1.00 92.69 108 PHE A N 1
ATOM 826 C CA . PHE A 1 108 ? -22.714 -2.153 13.480 1.00 92.69 108 PHE A CA 1
ATOM 827 C C . PHE A 1 108 ? -22.681 -3.549 14.096 1.00 92.69 108 PHE A C 1
ATOM 829 O O . PHE A 1 108 ? -22.019 -4.445 13.578 1.00 92.69 108 PHE A O 1
ATOM 836 N N . ASN A 1 109 ? -23.425 -3.763 15.179 1.00 92.50 109 ASN A N 1
ATOM 837 C CA . ASN A 1 109 ? -23.638 -5.110 15.706 1.00 92.50 109 ASN A CA 1
ATOM 838 C C . ASN A 1 109 ? -24.826 -5.725 14.971 1.00 92.50 109 ASN A C 1
ATOM 840 O O . ASN A 1 109 ? -25.915 -5.156 15.005 1.00 92.50 109 ASN A O 1
ATOM 844 N N . LEU A 1 110 ? -24.614 -6.866 14.321 1.00 90.44 110 LEU A N 1
ATOM 845 C CA . LEU A 1 110 ? -25.684 -7.644 13.696 1.00 90.44 110 LEU A CA 1
ATOM 846 C C . LEU A 1 110 ? -26.305 -8.607 14.713 1.00 90.44 110 LEU A C 1
ATOM 848 O O . LEU A 1 110 ? -27.514 -8.800 14.737 1.00 90.44 110 LEU A O 1
ATOM 852 N N . THR A 1 111 ? -25.470 -9.187 15.577 1.00 90.69 111 THR A N 1
ATOM 853 C CA . THR A 1 111 ? -25.864 -10.028 16.713 1.00 90.69 111 THR A CA 1
ATOM 854 C C . THR A 1 111 ? -24.959 -9.718 17.910 1.00 90.69 111 THR A C 1
ATOM 856 O O . THR A 1 111 ? -24.123 -8.814 17.850 1.00 90.69 111 THR A O 1
ATOM 859 N N . GLU A 1 112 ? -25.086 -10.467 19.007 1.00 88.62 112 GLU A N 1
ATOM 860 C CA . GLU A 1 112 ? -24.167 -10.350 20.150 1.00 88.62 112 GLU A CA 1
ATOM 861 C C . GLU A 1 112 ? -22.714 -10.685 19.776 1.00 88.62 112 GLU A C 1
ATOM 863 O O . GLU A 1 112 ? -21.782 -10.103 20.329 1.00 88.62 112 GLU A O 1
ATOM 868 N N . ARG A 1 113 ? -22.520 -11.590 18.805 1.00 91.81 113 ARG A N 1
ATOM 869 C CA . ARG A 1 113 ? -21.197 -12.088 18.396 1.00 91.81 113 ARG A CA 1
ATOM 870 C C . ARG A 1 113 ? -20.732 -11.575 17.044 1.00 91.81 113 ARG A C 1
ATOM 872 O O . ARG A 1 113 ? -19.533 -11.536 16.813 1.00 91.81 113 ARG A O 1
ATOM 879 N N . PHE A 1 114 ? -21.642 -11.193 16.153 1.00 94.50 114 PHE A N 1
ATOM 880 C CA . PHE A 1 114 ? -21.305 -10.753 14.801 1.00 94.50 114 PHE A CA 1
ATOM 881 C C . PHE A 1 114 ? -21.591 -9.269 14.596 1.00 94.50 114 PHE A C 1
ATOM 883 O O . PHE A 1 114 ? -22.570 -8.720 15.102 1.00 94.50 114 PHE A O 1
ATOM 890 N N . GLY A 1 115 ? -20.757 -8.627 13.790 1.00 93.75 115 GLY A N 1
ATOM 891 C CA . GLY A 1 115 ? -20.930 -7.242 13.381 1.00 93.75 115 GLY A CA 1
ATOM 892 C C . GLY A 1 115 ? -20.438 -6.993 11.964 1.00 93.75 115 GLY A C 1
ATOM 893 O O . GLY A 1 115 ? -19.798 -7.850 11.357 1.00 93.75 115 GLY A O 1
ATOM 894 N N . LEU A 1 116 ? -20.753 -5.811 11.459 1.00 95.62 116 LEU A N 1
ATOM 895 C CA . LEU A 1 116 ? -20.295 -5.289 10.183 1.00 95.62 116 LEU A CA 1
ATOM 896 C C . LEU A 1 116 ? -19.522 -4.001 10.445 1.00 95.62 116 LEU A C 1
ATOM 898 O O . LEU A 1 116 ? -19.991 -3.138 11.181 1.00 95.62 116 LEU A O 1
ATOM 902 N N . ASP A 1 117 ? -18.361 -3.867 9.832 1.00 95.19 117 ASP A N 1
ATOM 903 C CA . ASP A 1 117 ? -17.525 -2.677 9.894 1.00 95.19 117 ASP A CA 1
ATOM 904 C C . ASP A 1 117 ? -17.385 -2.094 8.490 1.00 95.19 117 ASP A C 1
ATOM 906 O O . ASP A 1 117 ? -17.032 -2.821 7.564 1.00 95.19 117 ASP A O 1
ATOM 910 N N . LEU A 1 118 ? -17.700 -0.812 8.324 1.00 96.50 118 LEU A N 1
ATOM 911 C CA . LEU A 1 118 ? -17.551 -0.069 7.074 1.00 96.50 118 LEU A CA 1
ATOM 912 C C . LEU A 1 118 ? -16.572 1.070 7.309 1.00 96.50 118 LEU A C 1
ATOM 914 O O . LEU A 1 118 ? -16.784 1.863 8.225 1.00 96.50 118 LEU A O 1
ATOM 918 N N . TYR A 1 119 ? -15.548 1.197 6.470 1.00 95.94 119 TYR A N 1
ATOM 919 C CA . TYR A 1 119 ? -14.538 2.236 6.648 1.00 95.94 119 TYR A CA 1
ATOM 920 C C . TYR A 1 119 ? -13.987 2.763 5.333 1.00 95.94 119 TYR A C 1
ATOM 922 O O . TYR A 1 119 ? -13.886 2.051 4.333 1.00 95.94 119 TYR A O 1
ATOM 930 N N . ILE A 1 120 ? -13.596 4.034 5.357 1.00 97.25 120 ILE A N 1
ATOM 931 C CA . ILE A 1 120 ? -12.933 4.718 4.252 1.00 97.25 120 ILE A CA 1
ATOM 932 C C . ILE A 1 120 ? -11.989 5.785 4.801 1.00 97.25 120 ILE A C 1
ATOM 934 O O . ILE A 1 120 ? -12.229 6.360 5.860 1.00 97.25 120 ILE A O 1
ATOM 938 N N . GLY A 1 121 ? -10.885 6.039 4.111 1.00 96.38 121 GLY A N 1
ATOM 939 C CA . GLY A 1 121 ? -9.867 6.949 4.601 1.00 96.38 121 GLY A CA 1
ATOM 940 C C . GLY A 1 121 ? -8.827 7.329 3.555 1.00 96.38 121 GLY A C 1
ATOM 941 O O . GLY A 1 121 ? -8.312 6.446 2.855 1.00 96.38 121 GLY A O 1
ATOM 942 N N . PRO A 1 122 ? -8.477 8.621 3.442 1.00 97.69 122 PRO A N 1
ATOM 943 C CA . PRO A 1 122 ? -7.322 9.026 2.663 1.00 97.69 122 PRO A CA 1
ATOM 944 C C . PRO A 1 122 ? -6.033 8.561 3.349 1.00 97.69 122 PRO A C 1
ATOM 946 O O . PRO A 1 122 ? -5.955 8.405 4.571 1.00 97.69 122 PRO A O 1
ATOM 949 N N . ASN A 1 123 ? -5.000 8.354 2.544 1.00 96.81 123 ASN A N 1
ATOM 950 C CA . ASN A 1 123 ? -3.646 8.104 3.005 1.00 96.81 123 ASN A CA 1
ATOM 951 C C . ASN A 1 123 ? -2.632 8.794 2.103 1.00 96.81 123 ASN A C 1
ATOM 953 O O . ASN A 1 123 ? -2.902 9.096 0.942 1.00 96.81 123 ASN A O 1
ATOM 957 N N . TYR A 1 124 ? -1.462 9.035 2.671 1.00 96.44 124 TYR A N 1
ATOM 958 C CA . TYR A 1 124 ? -0.335 9.614 1.973 1.00 96.44 124 TYR A CA 1
ATOM 959 C C . TYR A 1 124 ? 0.956 9.003 2.497 1.00 96.44 124 TYR A C 1
ATOM 961 O O . TYR A 1 124 ? 1.070 8.638 3.672 1.00 96.44 124 TYR A O 1
ATOM 969 N N . GLY A 1 125 ? 1.947 8.895 1.629 1.00 95.56 125 GLY A N 1
ATOM 970 C CA . GLY A 1 125 ? 3.257 8.418 2.019 1.00 95.56 125 GLY A CA 1
ATOM 971 C C . GLY A 1 125 ? 4.196 8.325 0.842 1.00 95.56 125 GLY A C 1
ATOM 972 O O . GLY A 1 125 ? 4.091 9.106 -0.100 1.00 95.56 125 GLY A O 1
ATOM 973 N N . SER A 1 126 ? 5.106 7.364 0.907 1.00 95.25 126 SER A N 1
ATOM 974 C CA . SER A 1 126 ? 6.112 7.149 -0.120 1.00 95.25 126 SER A CA 1
ATOM 975 C C . SER A 1 126 ? 6.020 5.755 -0.715 1.00 95.25 126 SER A C 1
ATOM 977 O O . SER A 1 126 ? 5.613 4.790 -0.059 1.00 95.25 126 SER A O 1
ATOM 979 N N . LEU A 1 127 ? 6.431 5.665 -1.974 1.00 93.88 127 LEU A N 1
ATOM 980 C CA . LEU A 1 127 ? 6.679 4.419 -2.677 1.00 93.88 127 LEU A CA 1
ATOM 981 C C . LEU A 1 127 ? 8.163 4.309 -3.022 1.00 93.88 127 LEU A C 1
ATOM 983 O O . LEU A 1 127 ? 8.833 5.305 -3.312 1.00 93.88 127 LEU A O 1
ATOM 987 N N . LYS A 1 128 ? 8.660 3.079 -3.018 1.00 94.44 128 LYS A N 1
ATOM 988 C CA . LYS A 1 128 ? 9.948 2.701 -3.582 1.00 94.44 128 LYS A CA 1
ATOM 989 C C . LYS A 1 128 ? 9.800 1.338 -4.237 1.00 94.44 128 LYS A C 1
ATOM 991 O O . LYS A 1 128 ? 9.366 0.401 -3.573 1.00 94.44 128 LYS A O 1
ATOM 996 N N . GLY A 1 129 ? 10.192 1.214 -5.493 1.00 90.81 129 GLY A N 1
ATOM 997 C CA . GLY A 1 129 ? 10.145 -0.055 -6.200 1.00 90.81 129 GLY A CA 1
ATOM 998 C C . GLY A 1 129 ? 11.248 -0.195 -7.228 1.00 90.81 129 GLY A C 1
ATOM 999 O O . GLY A 1 129 ? 11.867 0.793 -7.614 1.00 90.81 129 GLY A O 1
ATOM 1000 N N . THR A 1 130 ? 11.467 -1.431 -7.649 1.00 89.81 130 THR A N 1
ATOM 1001 C CA . THR A 1 130 ? 12.414 -1.784 -8.701 1.00 89.81 130 THR A CA 1
ATOM 1002 C C . THR A 1 130 ? 11.721 -2.757 -9.642 1.00 89.81 130 THR A C 1
ATOM 1004 O O . THR A 1 130 ? 11.134 -3.743 -9.198 1.00 89.81 130 THR A O 1
ATOM 1007 N N . VAL A 1 131 ? 11.782 -2.480 -10.940 1.00 85.31 131 VAL A N 1
ATOM 1008 C CA . VAL A 1 131 ? 11.308 -3.353 -12.015 1.00 85.31 131 VAL A CA 1
ATOM 1009 C C . VAL A 1 131 ? 12.508 -3.719 -12.870 1.00 85.31 131 VAL A C 1
ATOM 1011 O O . VAL A 1 131 ? 13.287 -2.854 -13.246 1.00 85.31 131 VAL A O 1
ATOM 1014 N N . SER A 1 132 ? 12.683 -4.998 -13.173 1.00 86.75 132 SER A N 1
ATOM 1015 C CA . SER A 1 132 ? 13.809 -5.488 -13.966 1.00 86.75 132 SER A CA 1
ATOM 1016 C C . SER A 1 132 ? 13.334 -6.419 -15.069 1.00 86.75 132 SER A C 1
ATOM 1018 O O . SER A 1 132 ? 12.412 -7.211 -14.872 1.00 86.75 132 SER A O 1
ATOM 1020 N N . GLY A 1 133 ? 13.978 -6.309 -16.226 1.00 83.31 133 GLY A N 1
ATOM 1021 C CA . GLY A 1 133 ? 13.801 -7.183 -17.371 1.00 83.31 133 GLY A CA 1
ATOM 1022 C C . GLY A 1 133 ? 15.144 -7.718 -17.824 1.00 83.31 133 GLY A C 1
ATOM 1023 O O . GLY A 1 133 ? 16.045 -6.936 -18.116 1.00 83.31 133 GLY A O 1
ATOM 1024 N N . ASN A 1 134 ? 15.285 -9.042 -17.876 1.00 81.00 134 ASN A N 1
ATOM 1025 C CA . ASN A 1 134 ? 16.538 -9.688 -18.263 1.00 81.00 134 ASN A CA 1
ATOM 1026 C C . ASN A 1 134 ? 16.424 -10.245 -19.681 1.00 81.00 134 ASN A C 1
ATOM 1028 O O . ASN A 1 134 ? 15.617 -11.141 -19.944 1.00 81.00 134 ASN A O 1
ATOM 1032 N N . LYS A 1 135 ? 17.247 -9.722 -20.588 1.00 78.75 135 LYS A N 1
ATOM 1033 C CA . LYS A 1 135 ? 17.385 -10.196 -21.966 1.00 78.75 135 LYS A CA 1
ATOM 1034 C C . LYS A 1 135 ? 18.725 -9.739 -22.523 1.00 78.75 135 LYS A C 1
ATOM 1036 O O . LYS A 1 135 ? 19.114 -8.602 -22.302 1.00 78.75 135 LYS A O 1
ATOM 1041 N N . ALA A 1 136 ? 19.412 -10.602 -23.265 1.00 79.88 136 ALA A N 1
ATOM 1042 C CA . ALA A 1 136 ? 20.595 -10.181 -24.006 1.00 79.88 136 ALA A CA 1
ATOM 1043 C C . ALA A 1 136 ? 20.181 -9.164 -25.085 1.00 79.88 136 ALA A C 1
ATOM 1045 O O . ALA A 1 136 ? 19.333 -9.487 -25.917 1.00 79.88 136 ALA A O 1
ATOM 1046 N N . LEU A 1 137 ? 20.747 -7.956 -25.041 1.00 77.75 137 LEU A N 1
ATOM 1047 C CA . LEU A 1 137 ? 20.412 -6.849 -25.943 1.00 77.75 137 LEU A CA 1
ATOM 1048 C C . LEU A 1 137 ? 21.636 -6.425 -26.754 1.00 77.75 137 LEU A C 1
ATOM 1050 O O . LEU A 1 137 ? 22.708 -6.169 -26.194 1.00 77.75 137 LEU A O 1
ATOM 1054 N N . ASN A 1 138 ? 21.463 -6.280 -28.067 1.00 80.88 138 ASN A N 1
ATOM 1055 C CA . ASN A 1 138 ? 22.476 -5.653 -28.916 1.00 80.88 138 ASN A CA 1
ATOM 1056 C C . ASN A 1 138 ? 22.479 -4.115 -28.750 1.00 80.88 138 ASN A C 1
ATOM 1058 O O . ASN A 1 138 ? 21.626 -3.547 -28.068 1.00 80.88 138 ASN A O 1
ATOM 1062 N N . ASN A 1 139 ? 23.459 -3.424 -29.340 1.00 79.31 139 ASN A N 1
ATOM 1063 C CA . ASN A 1 139 ? 23.614 -1.974 -29.153 1.00 79.31 139 ASN A CA 1
ATOM 1064 C C . ASN A 1 139 ? 22.420 -1.159 -29.686 1.00 79.31 139 ASN A C 1
ATOM 1066 O O . ASN A 1 139 ? 22.051 -0.165 -29.063 1.00 79.31 139 ASN A O 1
ATOM 1070 N N . ASP A 1 140 ? 21.793 -1.591 -30.781 1.00 77.00 140 ASP A N 1
ATOM 1071 C CA . ASP A 1 140 ? 20.634 -0.907 -31.366 1.00 77.00 140 ASP A CA 1
ATOM 1072 C C . ASP A 1 140 ? 19.378 -1.115 -30.503 1.00 77.00 140 ASP A C 1
ATOM 1074 O O . ASP A 1 140 ? 18.623 -0.178 -30.251 1.00 77.00 140 ASP A O 1
ATOM 1078 N N . GLU A 1 141 ? 19.198 -2.322 -29.962 1.00 73.88 141 GLU A N 1
ATOM 1079 C CA . GLU A 1 141 ? 18.114 -2.659 -29.032 1.00 73.88 141 GLU A CA 1
ATOM 1080 C C . GLU A 1 141 ? 18.246 -1.917 -27.698 1.00 73.88 141 GLU A C 1
ATOM 1082 O O . GLU A 1 141 ? 17.246 -1.483 -27.127 1.00 73.88 141 GLU A O 1
ATOM 1087 N N . GLN A 1 142 ? 19.474 -1.722 -27.210 1.00 76.81 142 GLN A N 1
ATOM 1088 C CA . GLN A 1 142 ? 19.725 -0.905 -26.023 1.00 76.81 142 GLN A CA 1
ATOM 1089 C C . GLN A 1 142 ? 19.362 0.565 -26.254 1.00 76.81 142 GLN A C 1
ATOM 1091 O O . GLN A 1 142 ? 18.848 1.200 -25.338 1.00 76.81 142 GLN A O 1
ATOM 1096 N N . ASN A 1 143 ? 19.619 1.110 -27.446 1.00 77.31 143 ASN A N 1
ATOM 1097 C CA . ASN A 1 143 ? 19.278 2.497 -27.765 1.00 77.31 143 ASN A CA 1
ATOM 1098 C C . ASN A 1 143 ? 17.763 2.685 -27.881 1.00 77.31 143 ASN A C 1
ATOM 1100 O O . ASN A 1 143 ? 17.224 3.565 -27.221 1.00 77.31 143 ASN A O 1
ATOM 1104 N N . GLY A 1 144 ? 17.062 1.787 -28.583 1.00 71.31 144 GLY A N 1
ATOM 1105 C CA . GLY A 1 144 ? 15.596 1.825 -28.641 1.00 71.31 144 GLY A CA 1
ATOM 1106 C C . GLY A 1 144 ? 14.931 1.665 -27.267 1.00 71.31 144 GLY A C 1
ATOM 1107 O O . GLY A 1 144 ? 13.910 2.293 -26.994 1.00 71.31 144 GLY A O 1
ATOM 1108 N N . LEU A 1 145 ? 15.525 0.870 -26.367 1.00 73.75 145 LEU A N 1
ATOM 1109 C CA . LEU A 1 145 ? 15.034 0.735 -24.996 1.00 73.75 145 LEU A CA 1
ATOM 1110 C C . LEU A 1 145 ? 15.304 1.988 -24.151 1.00 73.75 145 LEU A C 1
ATOM 1112 O O . LEU A 1 145 ? 14.467 2.340 -23.331 1.00 73.75 145 LEU A O 1
ATOM 1116 N N . ARG A 1 146 ? 16.439 2.674 -24.344 1.00 78.00 146 ARG A N 1
ATOM 1117 C CA . ARG A 1 146 ? 16.712 3.960 -23.677 1.00 78.00 146 ARG A CA 1
ATOM 1118 C C . ARG A 1 146 ? 15.729 5.036 -24.130 1.00 78.00 146 ARG A C 1
ATOM 1120 O O . ARG A 1 146 ? 15.158 5.691 -23.267 1.00 78.00 146 ARG A O 1
ATOM 1127 N N . ASP A 1 147 ? 15.474 5.138 -25.432 1.00 74.94 147 ASP A N 1
ATOM 1128 C CA . ASP A 1 147 ? 14.525 6.108 -25.993 1.00 74.94 147 ASP A CA 1
ATOM 1129 C C . ASP A 1 147 ? 13.090 5.849 -25.496 1.00 74.94 147 ASP A C 1
ATOM 1131 O O . ASP A 1 147 ? 12.369 6.772 -25.139 1.00 74.94 147 ASP A O 1
ATOM 1135 N N . GLY A 1 148 ? 12.676 4.581 -25.385 1.00 68.62 148 GLY A N 1
ATOM 1136 C CA . GLY A 1 148 ? 11.366 4.236 -24.818 1.00 68.62 148 GLY A CA 1
ATOM 1137 C C . GLY A 1 148 ? 11.253 4.449 -23.301 1.00 68.62 148 GLY A C 1
ATOM 1138 O O . GLY A 1 148 ? 10.147 4.581 -22.781 1.00 68.62 148 GLY A O 1
ATOM 1139 N N . LEU A 1 149 ? 12.378 4.463 -22.575 1.00 71.94 149 LEU A N 1
ATOM 1140 C CA . LEU A 1 149 ? 12.417 4.683 -21.125 1.00 71.94 149 LEU A CA 1
ATOM 1141 C C . LEU A 1 149 ? 12.583 6.163 -20.751 1.00 71.94 149 LEU A C 1
ATOM 1143 O O . LEU A 1 149 ? 12.168 6.531 -19.653 1.00 71.94 149 LEU A O 1
ATOM 1147 N N . SER A 1 150 ? 13.132 7.011 -21.630 1.00 69.12 150 SER A N 1
ATOM 1148 C CA . SER A 1 150 ? 13.229 8.458 -21.385 1.00 69.12 150 SER A CA 1
ATOM 1149 C C . SER A 1 150 ? 11.860 9.131 -21.270 1.00 69.12 150 SER A C 1
ATOM 1151 O O . SER A 1 150 ? 11.711 10.069 -20.494 1.00 69.12 150 SER A O 1
ATOM 1153 N N . ASP A 1 151 ? 10.835 8.593 -21.936 1.00 64.44 151 ASP A N 1
ATOM 1154 C CA . ASP A 1 151 ? 9.457 9.098 -21.842 1.00 64.44 151 ASP A CA 1
ATOM 1155 C C . ASP A 1 151 ? 8.802 8.815 -20.470 1.00 64.44 151 ASP A C 1
ATOM 1157 O O . ASP A 1 151 ? 7.784 9.412 -20.120 1.00 64.44 151 ASP A O 1
ATOM 1161 N N . LEU A 1 152 ? 9.377 7.918 -19.653 1.00 62.78 152 LEU A N 1
ATOM 1162 C CA . LEU A 1 152 ? 8.872 7.590 -18.309 1.00 62.78 152 LEU A CA 1
ATOM 1163 C C . LEU A 1 152 ? 9.350 8.564 -17.217 1.00 62.78 152 LEU A C 1
ATOM 1165 O O . LEU A 1 152 ? 8.956 8.415 -16.053 1.00 62.78 152 LEU A O 1
ATOM 1169 N N . GLU A 1 153 ? 10.197 9.542 -17.558 1.00 58.28 153 GLU A N 1
ATOM 1170 C CA . GLU A 1 153 ? 10.679 10.569 -16.622 1.00 58.28 153 GLU A CA 1
ATOM 1171 C C . GLU A 1 153 ? 9.586 11.581 -16.223 1.00 58.28 153 GLU A C 1
ATOM 1173 O O . GLU A 1 153 ? 9.735 12.281 -15.223 1.00 58.28 153 GLU A O 1
ATOM 1178 N N . GLU A 1 154 ? 8.451 11.621 -16.930 1.00 61.00 154 GLU A N 1
ATOM 1179 C CA . GLU A 1 154 ? 7.400 12.631 -16.734 1.00 61.00 154 GLU A CA 1
ATOM 1180 C C . GLU A 1 154 ? 6.209 12.184 -15.868 1.00 61.00 154 GLU A C 1
ATOM 1182 O O . GLU A 1 154 ? 5.117 12.740 -15.986 1.00 61.00 154 GLU A O 1
ATOM 1187 N N . ILE A 1 155 ? 6.355 11.203 -14.970 1.00 66.00 155 ILE A N 1
ATOM 1188 C CA . ILE A 1 155 ? 5.247 10.854 -14.062 1.00 66.00 155 ILE A CA 1
ATOM 1189 C C . ILE A 1 155 ? 5.225 11.837 -12.875 1.00 66.00 155 ILE A C 1
ATOM 1191 O O . ILE A 1 155 ? 6.123 11.801 -12.027 1.00 66.00 155 ILE A O 1
ATOM 1195 N N . PRO A 1 156 ? 4.194 12.697 -12.727 1.00 67.19 156 PRO A N 1
ATOM 1196 C CA . PRO A 1 156 ? 4.134 13.636 -11.615 1.00 67.19 156 PRO A CA 1
ATOM 1197 C C . PRO A 1 156 ? 4.175 12.891 -10.278 1.00 67.19 156 PRO A C 1
ATOM 1199 O O . PRO A 1 156 ? 3.453 11.917 -10.077 1.00 67.19 156 PRO A O 1
ATOM 1202 N N . MET A 1 157 ? 4.990 13.381 -9.341 1.00 68.81 157 MET A N 1
ATOM 1203 C CA . MET A 1 157 ? 5.212 12.786 -8.013 1.00 68.81 157 MET A CA 1
ATOM 1204 C C . MET A 1 157 ? 6.000 11.464 -7.977 1.00 68.81 157 MET A C 1
ATOM 1206 O O . MET A 1 157 ? 6.200 10.944 -6.874 1.00 68.81 157 MET A O 1
ATOM 1210 N N . ILE A 1 158 ? 6.480 10.941 -9.112 1.00 77.19 158 ILE A N 1
ATOM 1211 C CA . ILE A 1 158 ? 7.287 9.716 -9.182 1.00 77.19 158 ILE A CA 1
ATOM 1212 C C . ILE A 1 158 ? 8.569 9.990 -9.971 1.00 77.19 158 ILE A C 1
ATOM 1214 O O . ILE A 1 158 ? 8.543 10.245 -11.164 1.00 77.19 158 ILE A O 1
ATOM 1218 N N . ASN A 1 159 ? 9.708 9.885 -9.294 1.00 79.56 159 ASN A N 1
ATOM 1219 C CA . ASN A 1 159 ? 11.020 9.899 -9.918 1.00 79.56 159 ASN A CA 1
ATOM 1220 C C . ASN A 1 159 ? 11.356 8.488 -10.409 1.00 79.56 159 ASN A C 1
ATOM 1222 O O . ASN A 1 159 ? 11.427 7.544 -9.611 1.00 79.56 159 ASN A O 1
ATOM 1226 N N . SER A 1 160 ? 11.597 8.384 -11.709 1.00 78.69 160 SER A N 1
ATOM 1227 C CA . SER A 1 160 ? 11.996 7.166 -12.405 1.00 78.69 160 SER A CA 1
ATOM 1228 C C . SER A 1 160 ? 13.474 7.268 -12.771 1.00 78.69 160 SER A C 1
ATOM 1230 O O . SER A 1 160 ? 13.876 8.204 -13.451 1.00 78.69 160 SER A O 1
ATOM 1232 N N . THR A 1 161 ? 14.303 6.325 -12.329 1.00 80.31 161 THR A N 1
ATOM 1233 C CA . THR A 1 161 ? 15.695 6.210 -12.790 1.00 80.31 161 THR A CA 1
ATOM 1234 C C . THR A 1 161 ? 15.876 4.870 -13.471 1.00 80.31 161 THR A C 1
ATOM 1236 O O . THR A 1 161 ? 15.629 3.836 -12.851 1.00 80.31 161 THR A O 1
ATOM 1239 N N . TYR A 1 162 ? 16.308 4.870 -14.729 1.00 78.94 162 TYR A N 1
ATOM 1240 C CA . TYR A 1 162 ? 16.509 3.646 -15.497 1.00 78.94 162 TYR A CA 1
ATOM 1241 C C . TYR A 1 162 ? 17.994 3.358 -15.740 1.00 78.94 162 TYR A C 1
ATOM 1243 O O . TYR A 1 162 ? 18.833 4.251 -15.817 1.00 78.94 162 TYR A O 1
ATOM 1251 N N . THR A 1 163 ? 18.339 2.079 -15.845 1.00 81.06 163 THR A N 1
ATOM 1252 C CA . THR A 1 163 ? 19.670 1.591 -16.216 1.00 81.06 163 THR A CA 1
ATOM 1253 C C . THR A 1 163 ? 19.509 0.504 -17.268 1.00 81.06 163 THR A C 1
ATOM 1255 O O . THR A 1 163 ? 18.833 -0.490 -17.023 1.00 81.06 163 THR A O 1
ATOM 1258 N N . VAL A 1 164 ? 20.148 0.678 -18.427 1.00 80.06 164 VAL A N 1
ATOM 1259 C CA . VAL A 1 164 ? 20.122 -0.283 -19.543 1.00 80.06 164 VAL A CA 1
ATOM 1260 C C . VAL A 1 164 ? 21.538 -0.770 -19.826 1.00 80.06 164 VAL A C 1
ATOM 1262 O O . VAL A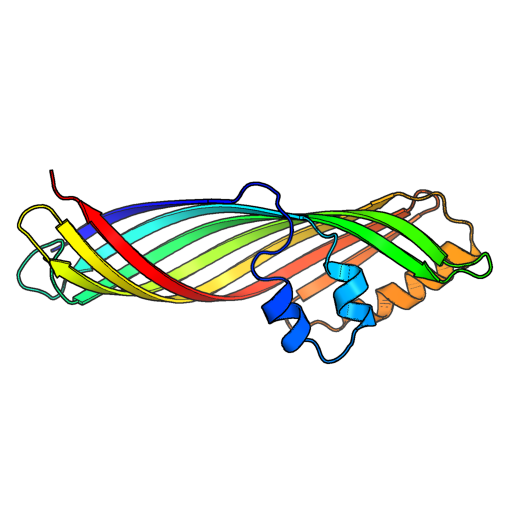 1 164 ? 22.442 0.044 -20.042 1.00 80.06 164 VAL A O 1
ATOM 1265 N N . ASN A 1 165 ? 21.726 -2.089 -19.857 1.00 81.50 165 ASN A N 1
ATOM 1266 C CA . ASN A 1 165 ? 22.991 -2.744 -20.188 1.00 81.50 165 ASN A CA 1
ATOM 1267 C C . ASN A 1 165 ? 22.766 -3.926 -21.151 1.00 81.50 165 ASN A C 1
ATOM 1269 O O . ASN A 1 165 ? 21.637 -4.244 -21.515 1.00 81.50 165 ASN A O 1
ATOM 1273 N N . GLY A 1 166 ? 23.844 -4.600 -21.564 1.00 77.19 166 GLY A N 1
ATOM 1274 C CA . GLY A 1 166 ? 23.765 -5.723 -22.510 1.00 77.19 166 GLY A CA 1
ATOM 1275 C C . GLY A 1 166 ? 22.972 -6.943 -22.022 1.00 77.19 166 GLY A C 1
ATOM 1276 O O . GLY A 1 166 ? 22.665 -7.811 -22.831 1.00 77.19 166 GLY A O 1
ATOM 1277 N N . ASN A 1 167 ? 22.624 -7.010 -20.734 1.00 81.31 167 ASN A N 1
ATOM 1278 C CA . ASN A 1 167 ? 21.857 -8.100 -20.127 1.00 81.31 167 ASN A CA 1
ATOM 1279 C C . ASN A 1 167 ? 20.397 -7.719 -19.824 1.00 81.31 167 ASN A C 1
ATOM 1281 O O . ASN A 1 167 ? 19.642 -8.577 -19.356 1.00 81.31 167 ASN A O 1
ATOM 1285 N N . GLY A 1 168 ? 19.986 -6.471 -20.081 1.00 82.38 168 GLY A N 1
ATOM 1286 C CA . GLY A 1 168 ? 18.605 -6.029 -19.910 1.00 82.38 168 GLY A CA 1
ATOM 1287 C C . GLY A 1 168 ? 18.466 -4.604 -19.380 1.00 82.38 168 GLY A C 1
ATOM 1288 O O . GLY A 1 168 ? 19.335 -3.751 -19.583 1.00 82.38 168 GLY A O 1
ATOM 1289 N N . ALA A 1 169 ? 17.356 -4.350 -18.687 1.00 84.31 169 ALA A N 1
ATOM 1290 C CA . ALA A 1 169 ? 17.046 -3.052 -18.102 1.00 84.31 169 ALA A CA 1
ATOM 1291 C C . ALA A 1 169 ? 16.488 -3.162 -16.683 1.00 84.31 169 ALA A C 1
ATOM 1293 O O . ALA A 1 169 ? 15.724 -4.072 -16.363 1.00 84.31 169 ALA A O 1
ATOM 1294 N N . THR A 1 170 ? 16.839 -2.180 -15.861 1.00 85.38 170 THR A N 1
ATOM 1295 C CA . THR A 1 170 ? 16.309 -1.984 -14.512 1.00 85.38 170 THR A CA 1
ATOM 1296 C C . THR A 1 170 ? 15.729 -0.581 -14.410 1.00 85.38 170 THR A C 1
ATOM 1298 O O . THR A 1 170 ? 16.373 0.385 -14.810 1.00 85.38 170 THR A O 1
ATOM 1301 N N . LEU A 1 171 ? 14.527 -0.474 -13.860 1.00 84.50 171 LEU A N 1
ATOM 1302 C CA . LEU A 1 171 ? 13.809 0.760 -13.587 1.00 84.50 171 LEU A CA 1
ATOM 1303 C C . LEU A 1 171 ? 13.568 0.864 -12.082 1.00 84.50 171 LEU A C 1
ATOM 1305 O O . LEU A 1 171 ? 12.855 0.049 -11.501 1.00 84.50 171 LEU A O 1
ATOM 1309 N N . ASP A 1 172 ? 14.143 1.881 -11.460 1.00 87.75 172 ASP A N 1
ATOM 1310 C CA . ASP A 1 172 ? 13.905 2.224 -10.065 1.00 87.75 172 ASP A CA 1
ATOM 1311 C C . ASP A 1 172 ? 12.882 3.358 -9.977 1.00 87.75 172 ASP A C 1
ATOM 1313 O O . ASP A 1 172 ? 13.028 4.403 -10.610 1.00 87.75 172 ASP A O 1
ATOM 1317 N N . LEU A 1 173 ? 11.859 3.158 -9.151 1.00 87.81 173 LEU A N 1
ATOM 1318 C CA . LEU A 1 173 ? 10.759 4.090 -8.932 1.00 87.81 173 LEU A CA 1
ATOM 1319 C C . LEU A 1 173 ? 10.804 4.595 -7.492 1.00 87.81 173 LEU A C 1
ATOM 1321 O O . LEU A 1 173 ? 10.857 3.802 -6.547 1.00 87.81 173 LEU A O 1
ATOM 1325 N N . LYS A 1 174 ? 10.752 5.913 -7.296 1.00 91.31 174 LYS A N 1
ATOM 1326 C CA . LYS A 1 174 ? 10.632 6.543 -5.973 1.00 91.31 174 LYS A CA 1
ATOM 1327 C C . LYS A 1 174 ? 9.704 7.734 -6.050 1.00 91.31 174 LYS A C 1
ATOM 1329 O O . LYS A 1 174 ? 9.892 8.597 -6.892 1.00 91.31 174 LYS A O 1
ATOM 1334 N N . GLY A 1 175 ? 8.757 7.842 -5.134 1.00 90.94 175 GLY A N 1
ATOM 1335 C CA . GLY A 1 175 ? 7.798 8.933 -5.224 1.00 90.94 175 GLY A CA 1
ATOM 1336 C C . GLY A 1 175 ? 6.869 9.054 -4.041 1.00 90.94 175 GLY A C 1
ATOM 1337 O O . GLY A 1 175 ? 6.936 8.275 -3.086 1.00 90.94 175 GLY A O 1
ATOM 1338 N N . ASN A 1 176 ? 5.985 10.038 -4.140 1.00 91.62 176 ASN A N 1
ATOM 1339 C CA . ASN A 1 176 ? 4.867 10.181 -3.227 1.00 91.62 176 ASN A CA 1
ATOM 1340 C C . ASN A 1 176 ? 3.737 9.238 -3.644 1.00 91.62 176 ASN A C 1
ATOM 1342 O O . ASN A 1 176 ? 3.516 8.987 -4.826 1.00 91.62 176 ASN A O 1
ATOM 1346 N N . TRP A 1 177 ? 3.003 8.734 -2.659 1.00 92.12 177 TRP A N 1
ATOM 1347 C CA . TRP A 1 177 ? 1.914 7.783 -2.853 1.00 92.12 177 TRP A CA 1
ATOM 1348 C C . TRP A 1 177 ? 0.644 8.275 -2.150 1.00 92.12 177 TRP A C 1
ATOM 1350 O O . TRP A 1 177 ? 0.336 7.823 -1.040 1.00 92.12 177 TRP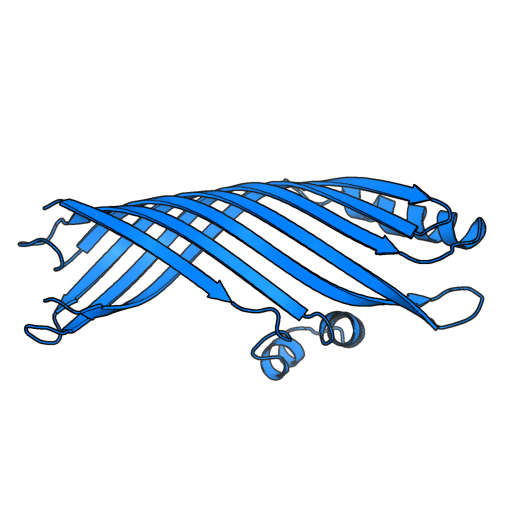 A O 1
ATOM 1360 N N . PRO A 1 178 ? -0.070 9.257 -2.736 1.00 93.19 178 PRO A N 1
ATOM 1361 C CA . PRO A 1 178 ? -1.412 9.598 -2.290 1.00 93.19 178 PRO A CA 1
ATOM 1362 C C . PRO A 1 178 ? -2.364 8.447 -2.621 1.00 93.19 178 PRO A C 1
ATOM 1364 O O . PRO A 1 178 ? -2.275 7.829 -3.681 1.00 93.19 178 PRO A O 1
ATOM 1367 N N . GLY A 1 179 ? -3.304 8.162 -1.729 1.00 92.50 179 GLY A N 1
ATOM 1368 C CA . GLY A 1 179 ? -4.245 7.080 -1.954 1.00 92.50 179 GLY A CA 1
ATOM 1369 C C . GLY A 1 179 ? -5.518 7.195 -1.139 1.00 92.50 179 GLY A C 1
ATOM 1370 O O . GLY A 1 179 ? -5.627 7.956 -0.178 1.00 92.50 179 GLY A O 1
ATOM 1371 N N . LEU A 1 180 ? -6.478 6.356 -1.507 1.00 93.75 180 LEU A N 1
ATOM 1372 C CA . LEU A 1 180 ? -7.712 6.131 -0.773 1.00 93.75 180 LEU A CA 1
ATOM 1373 C C . LEU A 1 180 ? -7.763 4.656 -0.378 1.00 93.75 180 LEU A C 1
ATOM 1375 O O . LEU A 1 180 ? -7.454 3.778 -1.181 1.00 93.75 180 LEU A O 1
ATOM 1379 N N . ARG A 1 181 ? -8.113 4.375 0.873 1.00 91.62 181 ARG A N 1
ATOM 1380 C CA . ARG A 1 181 ? -8.307 3.016 1.384 1.00 91.62 181 ARG A CA 1
ATOM 1381 C C . ARG A 1 181 ? -9.706 2.921 1.960 1.00 91.62 181 ARG A C 1
ATOM 1383 O O . ARG A 1 181 ? -10.158 3.838 2.633 1.00 91.62 181 ARG A O 1
ATOM 1390 N N . GLY A 1 182 ? -10.376 1.808 1.724 1.00 93.00 182 GLY A N 1
ATOM 1391 C CA . GLY A 1 182 ? -11.683 1.542 2.298 1.00 93.00 182 GLY A CA 1
ATOM 1392 C C . GLY A 1 182 ? -12.078 0.093 2.100 1.00 93.00 182 GLY A C 1
ATOM 1393 O O . GLY A 1 182 ? -11.410 -0.648 1.377 1.00 93.00 182 GLY A O 1
ATOM 1394 N N . GLY A 1 183 ? -13.143 -0.310 2.773 1.00 92.81 183 GLY A N 1
ATOM 1395 C CA . GLY A 1 183 ? -13.647 -1.668 2.703 1.00 92.81 183 GLY A CA 1
ATOM 1396 C C . GLY A 1 183 ? -14.808 -1.900 3.652 1.00 92.81 183 GLY A C 1
ATOM 1397 O O . GLY A 1 183 ? -15.261 -0.999 4.362 1.00 92.81 183 GLY A O 1
ATOM 1398 N N . PHE A 1 184 ? -15.269 -3.144 3.650 1.00 94.06 184 PHE A N 1
ATOM 1399 C CA . PHE A 1 184 ? -16.187 -3.665 4.645 1.00 94.06 184 PHE A CA 1
ATOM 1400 C C . PHE A 1 184 ? -15.598 -4.933 5.264 1.00 94.06 184 PHE A C 1
ATOM 1402 O O . PHE A 1 184 ? -14.876 -5.674 4.596 1.00 94.06 184 PHE A O 1
ATOM 1409 N N . ALA A 1 185 ? -15.902 -5.191 6.530 1.00 93.00 185 ALA A N 1
ATOM 1410 C CA . ALA A 1 185 ? -15.441 -6.376 7.238 1.00 93.00 185 ALA A CA 1
ATOM 1411 C C . ALA A 1 185 ? -16.547 -6.963 8.116 1.00 93.00 185 ALA A C 1
ATOM 1413 O O . ALA A 1 185 ? -17.337 -6.239 8.719 1.00 93.00 185 ALA A O 1
ATOM 1414 N N . VAL A 1 186 ? -16.577 -8.290 8.220 1.00 93.81 186 VAL A N 1
ATOM 1415 C CA . VAL A 1 186 ? -17.391 -8.990 9.218 1.00 93.81 186 VAL A CA 1
ATOM 1416 C C . VAL A 1 186 ? -16.562 -9.123 10.490 1.00 93.81 186 VAL A C 1
ATOM 1418 O O . VAL A 1 186 ? -15.439 -9.622 10.455 1.00 93.81 186 VAL A O 1
ATOM 1421 N N . THR A 1 187 ? -17.106 -8.677 11.617 1.00 91.31 187 THR A N 1
ATOM 1422 C CA . THR A 1 187 ? -16.425 -8.711 12.917 1.00 91.31 187 THR A CA 1
ATOM 1423 C C . THR A 1 187 ? -16.999 -9.814 13.793 1.00 91.31 187 THR A C 1
ATOM 1425 O O . THR A 1 187 ? -18.220 -9.957 13.848 1.00 91.31 187 THR A O 1
ATOM 1428 N N . PHE A 1 188 ? -16.144 -10.530 14.523 1.00 92.00 188 PHE A N 1
ATOM 1429 C CA . PHE A 1 188 ? -16.543 -11.517 15.527 1.00 92.00 188 PHE A CA 1
ATOM 1430 C C . PHE A 1 188 ? -16.112 -11.066 16.931 1.00 92.00 188 PHE A C 1
ATOM 1432 O O . PHE A 1 188 ? -14.990 -10.589 17.106 1.00 92.00 188 PHE A O 1
ATOM 1439 N N . LYS A 1 189 ? -16.999 -11.208 17.918 1.00 88.94 189 LYS A N 1
ATOM 1440 C CA . LYS A 1 189 ? -16.770 -10.892 19.334 1.00 88.94 189 LYS A CA 1
ATOM 1441 C C . LYS A 1 189 ? -16.769 -12.192 20.138 1.00 88.94 189 LYS A C 1
ATOM 1443 O O . LYS A 1 189 ? -17.728 -12.961 20.043 1.00 88.94 189 LYS A O 1
ATOM 1448 N N . PHE A 1 190 ? -15.678 -12.420 20.870 1.00 84.06 190 PHE A N 1
ATOM 1449 C CA . PHE A 1 190 ? -15.503 -13.551 21.785 1.00 84.06 190 PHE A CA 1
ATOM 1450 C C . PHE A 1 190 ? -16.195 -13.292 23.121 1.00 84.06 190 PHE A C 1
ATOM 1452 O O . PHE A 1 190 ? -16.166 -12.121 23.569 1.00 84.06 190 PHE A O 1
#

Radius of gyration: 21.47 Å; chains: 1; bounding box: 50×28×60 Å

Foldseek 3Di:
DKDKDKDKDWFPFDFDPPLVVVCVVDPDPVVSVQRRFKTKIKIKMKIKMWDAPDPDPQAFKIKIKIKMKMKMKIWGWGWDQDPVGIDTWIKIKMKIWIKIKMKIKGWAAPDPWKIKIWIKIKIKTKMKMKMWTFDQDDPVRQVVVVVVCVVVCPDPFKHWDKDTDRGTIMIIIIGMDIDMDIDMDMGGDD

pLDDT: mean 84.4, std 11.62, range [58.28, 98.0]